Protein AF-0000000086881498 (afdb_homodimer)

Radius of gyration: 19.41 Å; Cα contacts (8 Å, |Δi|>4): 562; chains: 2; bounding box: 61×56×39 Å

pLDDT: mean 94.88, std 9.31, range [31.77, 98.94]

Secondary structure (DSSP, 8-state):
-HHHHHHHHTTTT-EEEEEEE--SGGGB--SSGGGGGG-BB-HHHHHHHHHHHHHHHHHTTPPTTEEEEEEEEEEEE-S--BTT-EEEEEEEEEEEETTEEEEEEEEEESSSEEEEEEEEEEEEEHHHHHHHHHHHHHHHHTT-/-HHHHHHHHTTTT-EEEEEEE--SGGGB--SSGGGGGG-BB-HHHHHHHHHHHHHHHHHTTPPTTEEEEEEEEEEEE-S--BTT-EEEEEEEEEEEETTEEEEEEEEEESSSEEEEEEEEEEEEEHHHHHHHHHHHHHHHHTT-

Nearest PDB structures (foldseek):
  2q78-assembly3_F  TM=9.366E-01  e=2.375E-15  Thermotoga maritima MSB8
  2q78-assembly5_D  TM=9.325E-01  e=4.604E-15  Thermotoga maritima MSB8
  3qoo-assembly1_A-2  TM=9.185E-01  e=9.802E-13  Thermanaerovibrio acidaminovorans DSM 6589
  3p3f-assembly1_A  TM=9.036E-01  e=1.008E-10  Streptantibioticus cattleyicolor
  3p3i-assembly2_D  TM=9.014E-01  e=1.313E-10  Streptantibioticus cattleyicolor

Solvent-accessible surface area (backbone atoms only — not comparable to full-atom values): 15035 Å² total; per-residue (Å²): 108,68,67,45,51,55,57,50,60,74,42,51,68,48,74,47,75,48,74,50,63,37,76,53,76,81,33,36,28,59,79,42,80,76,46,46,77,61,42,27,54,18,71,40,41,50,48,40,54,53,51,30,52,54,49,55,62,46,53,78,58,50,56,94,59,49,44,70,42,72,34,38,39,35,38,38,48,72,47,89,44,36,60,68,37,48,37,38,38,38,36,26,36,74,49,71,59,91,53,33,42,30,35,38,38,40,30,26,43,88,86,45,75,23,32,40,38,38,35,29,31,35,56,39,49,41,64,57,53,48,50,54,41,48,55,56,47,48,60,62,56,65,76,102,108,67,67,45,52,53,57,50,60,73,41,51,68,49,74,46,77,48,73,50,64,37,76,54,76,83,33,36,29,61,81,42,79,76,46,45,76,62,42,27,53,19,71,39,40,51,48,39,53,54,52,30,51,54,49,56,64,46,55,78,57,49,56,92,59,49,44,69,42,72,34,37,38,35,38,38,50,74,46,86,43,37,61,68,39,48,36,38,37,39,36,26,37,74,48,71,57,92,55,33,42,30,34,38,39,40,31,27,42,90,85,45,76,23,30,40,38,38,35,28,30,35,55,42,49,42,65,57,52,48,49,54,42,49,55,56,46,48,60,62,58,64,77,100

Sequence (288 aa):
MEEILNSLKRKIGKEITFSFKVNDDSFLWSEDTKLLEYHALSTSALLEEVHRSGYLTLKEELSDGFTSVVFSTSLKHLKPTPYSFNVFIKLKIVNIKKNEVIFEGEAFDENEKIAEFKFSRIIISANYLKRKIHEKASKINGYQMEEILNSLKRKIGKEITFSFKVNDDSFLWSEDTKLLEYHALSTSALLEEVHRSGYLTLKEELSDGFTSVVFSTSLKHLKPTPYSFNVFIKLKIVNIKKNEVIFEGEAFDENEKIAEFKFSRIIISANYLKRKIHEKASKINGYQ

Foldseek 3Di:
DVQLVVVQVVFAPPKDKDKDAQADQVQADPPDPVRVVQQWGDPVSVVVVVVVVVQVVSVVSDDPFKGKDWDDKDKDFADIDHHGWMKMWMKGFHDDDPQKTKMWTWMDTPPGTGMTMITIIGMDGPVVVVVVVVVVVVVVVVVD/DVQLVVVQVVFAPPKDKDKDAQADQVQADPPDPVRVVQQWGDPVSVVVVVVVVVQVVSVVSDDPFKGKDWDDKDKDFADIDHHGWMKMWMKGFHDDDPQKTKMWTWMDTPPGTGMTMITIIGMDGPVVVVVVVVVVVVVVVVVD

Structure (mmCIF, N/CA/C/O backbone):
data_AF-0000000086881498-model_v1
#
loop_
_entity.id
_entity.type
_entity.pdbx_description
1 polymer 'Fluoroacetyl-CoA-specific thioesterase-like domain-containing protein'
#
loop_
_atom_site.group_PDB
_atom_site.id
_atom_site.type_symbol
_atom_site.label_atom_id
_atom_site.label_alt_id
_atom_site.label_comp_id
_atom_site.label_asym_id
_atom_site.label_entity_id
_atom_site.label_seq_id
_atom_site.pdbx_PDB_ins_code
_atom_site.Cartn_x
_atom_site.Cartn_y
_atom_site.Cartn_z
_atom_site.occupancy
_atom_site.B_iso_or_equiv
_atom_site.auth_seq_id
_atom_site.auth_comp_id
_atom_site.auth_asym_id
_atom_site.auth_atom_id
_atom_site.pdbx_PDB_model_num
ATOM 1 N N . MET A 1 1 ? 6.242 22.281 16.578 1 87.12 1 MET A N 1
ATOM 2 C CA . MET A 1 1 ? 5.867 20.875 16.734 1 87.12 1 MET A CA 1
ATOM 3 C C . MET A 1 1 ? 4.887 20.703 17.891 1 87.12 1 MET A C 1
ATOM 5 O O . MET A 1 1 ? 3.844 20.062 17.734 1 87.12 1 MET A O 1
ATOM 9 N N . GLU A 1 2 ? 5.102 21.297 18.938 1 87.94 2 GLU A N 1
ATOM 10 C CA . GLU A 1 2 ? 4.242 21.125 20.094 1 87.94 2 GLU A CA 1
ATOM 11 C C . GLU A 1 2 ? 2.83 21.641 19.828 1 87.94 2 GLU A C 1
ATOM 13 O O . GLU A 1 2 ? 1.849 20.984 20.188 1 87.94 2 GLU A O 1
ATOM 18 N N . GLU A 1 3 ? 2.727 22.75 19.266 1 90.06 3 GLU A N 1
ATOM 19 C CA . GLU A 1 3 ? 1.423 23.312 18.953 1 90.06 3 GLU A CA 1
ATOM 20 C C . GLU A 1 3 ? 0.661 22.438 17.969 1 90.06 3 GLU A C 1
ATOM 22 O O . GLU A 1 3 ? -0.553 22.266 18.094 1 90.06 3 GLU A O 1
ATOM 27 N N . ILE A 1 4 ? 1.375 21.906 16.969 1 92.19 4 ILE A N 1
ATOM 28 C CA . ILE A 1 4 ? 0.787 21 15.977 1 92.19 4 ILE A CA 1
ATOM 29 C C . ILE A 1 4 ? 0.221 19.766 16.688 1 92.19 4 ILE A C 1
ATOM 31 O O . ILE A 1 4 ? -0.937 19.391 16.469 1 92.19 4 ILE A O 1
ATOM 35 N N . LEU A 1 5 ? 0.977 19.172 17.562 1 92.94 5 LEU A N 1
ATOM 36 C CA . LEU A 1 5 ? 0.594 17.953 18.25 1 92.94 5 LEU A CA 1
ATOM 37 C C . LEU A 1 5 ? -0.59 18.188 19.188 1 92.94 5 LEU A C 1
ATOM 39 O O . LEU A 1 5 ? -1.479 17.344 19.297 1 92.94 5 LEU A O 1
ATOM 43 N N . ASN A 1 6 ? -0.58 19.375 19.828 1 93.25 6 ASN A N 1
ATOM 44 C CA . ASN A 1 6 ? -1.699 19.719 20.703 1 93.25 6 ASN A CA 1
ATOM 45 C C . ASN A 1 6 ? -2.998 19.859 19.906 1 93.25 6 ASN A C 1
ATOM 47 O O . ASN A 1 6 ? -4.055 19.406 20.359 1 93.25 6 ASN A O 1
ATOM 51 N N . SER A 1 7 ? -2.875 20.484 18.812 1 94.25 7 SER A N 1
ATOM 52 C CA . SER A 1 7 ? -4.039 20.625 17.938 1 94.25 7 SER A CA 1
ATOM 53 C C . SER A 1 7 ? -4.57 19.266 17.5 1 94.25 7 SER A C 1
ATOM 55 O O . SER A 1 7 ? -5.777 19.031 17.531 1 94.25 7 SER A O 1
ATOM 57 N N . LEU A 1 8 ? -3.684 18.359 17.188 1 96 8 LEU A N 1
ATOM 58 C CA . LEU A 1 8 ? -4.059 17.031 16.703 1 96 8 LEU A CA 1
ATOM 59 C C . LEU A 1 8 ? -4.652 16.203 17.844 1 96 8 LEU A C 1
ATOM 61 O O . LEU A 1 8 ? -5.574 15.414 17.625 1 96 8 LEU A O 1
ATOM 65 N N . LYS A 1 9 ? -4.113 16.391 19 1 96.38 9 LYS A N 1
ATOM 66 C CA . LYS A 1 9 ? -4.617 15.656 20.156 1 96.38 9 LYS A CA 1
ATOM 67 C C . LYS A 1 9 ? -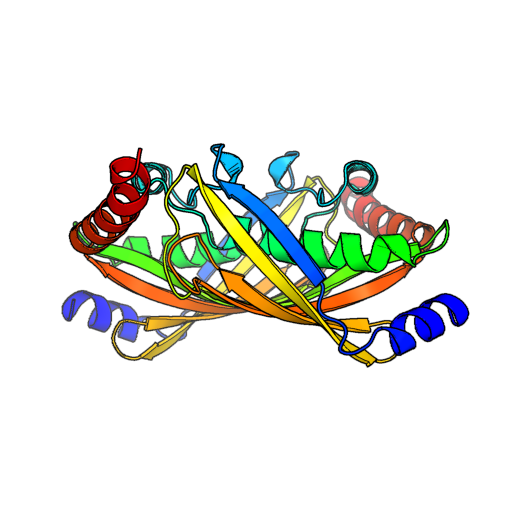6.098 15.953 20.406 1 96.38 9 LYS A C 1
ATOM 69 O O . LYS A 1 9 ? -6.855 15.07 20.812 1 96.38 9 LYS A O 1
ATOM 74 N N . ARG A 1 10 ? -6.52 17.109 20.078 1 96.25 10 ARG A N 1
ATOM 75 C CA . ARG A 1 10 ? -7.906 17.531 20.266 1 96.25 10 ARG A CA 1
ATOM 76 C C . ARG A 1 10 ? -8.82 16.891 19.219 1 96.25 10 ARG A C 1
ATOM 78 O O . ARG A 1 10 ? -10.039 16.938 19.359 1 96.25 10 ARG A O 1
ATOM 85 N N . LYS A 1 11 ? -8.18 16.328 18.266 1 96.44 11 LYS A N 1
ATOM 86 C CA . LYS A 1 11 ? -8.961 15.781 17.156 1 96.44 11 LYS A CA 1
ATOM 87 C C . LYS A 1 11 ? -9 14.258 17.219 1 96.44 11 LYS A C 1
ATOM 89 O O . LYS A 1 11 ? -9.555 13.609 16.328 1 96.44 11 LYS A O 1
ATOM 94 N N . ILE A 1 12 ? -8.406 13.703 18.266 1 97.94 12 ILE A N 1
ATOM 95 C CA . ILE A 1 12 ? -8.422 12.258 18.422 1 97.94 12 ILE A CA 1
ATOM 96 C C . ILE A 1 12 ? -9.859 11.766 18.531 1 97.94 12 ILE A C 1
ATOM 98 O O . ILE A 1 12 ? -10.664 12.328 19.281 1 97.94 12 ILE A O 1
ATOM 102 N N . GLY A 1 13 ? -10.141 10.789 17.688 1 98.31 13 GLY A N 1
ATOM 103 C CA . GLY A 1 13 ? -11.461 10.18 17.766 1 98.31 13 GLY A CA 1
ATOM 104 C C . GLY A 1 13 ? -12.438 10.766 16.766 1 98.31 13 GLY A C 1
ATOM 105 O O . GLY A 1 13 ? -13.5 10.18 16.516 1 98.31 13 GLY A O 1
ATOM 106 N N . LYS A 1 14 ? -12.109 11.977 16.219 1 97.62 14 LYS A N 1
ATOM 107 C CA . LYS A 1 14 ? -13 12.602 15.25 1 97.62 14 LYS A CA 1
ATOM 108 C C . LYS A 1 14 ? -12.922 11.906 13.898 1 97.62 14 LYS A C 1
ATOM 110 O O . LYS A 1 14 ? -11.844 11.797 13.305 1 97.62 14 LYS A O 1
ATOM 115 N N . GLU A 1 15 ? -14.039 11.477 13.43 1 98.44 15 GLU A N 1
ATOM 116 C CA . GLU A 1 15 ? -14.086 10.766 12.148 1 98.44 15 GLU A CA 1
ATOM 117 C C . GLU A 1 15 ? -14.117 11.75 10.977 1 98.44 15 GLU A C 1
ATOM 119 O O . GLU A 1 15 ? -14.828 12.75 11.023 1 98.44 15 GLU A O 1
ATOM 124 N N . ILE A 1 16 ? -13.375 11.492 9.984 1 98.25 16 ILE A N 1
ATOM 125 C CA . ILE A 1 16 ? -13.328 12.258 8.742 1 98.25 16 ILE A CA 1
ATOM 126 C C . ILE A 1 16 ? -13.594 11.336 7.559 1 98.25 16 ILE A C 1
ATOM 128 O O . ILE A 1 16 ? -13.156 10.18 7.551 1 98.25 16 ILE A O 1
ATOM 132 N N . THR A 1 17 ? -14.289 11.805 6.531 1 98.62 17 THR A N 1
ATOM 133 C CA . THR A 1 17 ? -14.617 10.984 5.375 1 98.62 17 THR A CA 1
ATOM 134 C C . THR A 1 17 ? -14.039 11.594 4.098 1 98.62 17 THR A C 1
ATOM 136 O O . THR A 1 17 ? -14.078 12.812 3.912 1 98.62 17 THR A O 1
ATOM 139 N N . PHE A 1 18 ? -13.516 10.805 3.283 1 98.62 18 PHE A N 1
ATOM 140 C CA . PHE A 1 18 ? -13.039 11.125 1.943 1 98.62 18 PHE A CA 1
ATOM 141 C C . PHE A 1 18 ? -13.68 10.211 0.906 1 98.62 18 PHE A C 1
ATOM 143 O O . PHE A 1 18 ? -14.312 9.211 1.257 1 98.62 18 PHE A O 1
ATOM 150 N N . SER A 1 19 ? -13.539 10.641 -0.373 1 98.69 19 SER A N 1
ATOM 151 C CA . SER A 1 19 ? -14.047 9.766 -1.427 1 98.69 19 SER A CA 1
ATOM 152 C C . SER A 1 19 ? -13.25 9.93 -2.717 1 98.69 19 SER A C 1
ATOM 154 O O . SER A 1 19 ? -12.578 10.945 -2.908 1 98.69 19 SER A O 1
ATOM 156 N N . PHE A 1 20 ? -13.312 8.938 -3.529 1 98.38 20 PHE A N 1
ATOM 157 C CA . PHE A 1 20 ? -12.758 8.984 -4.879 1 98.38 20 PHE A CA 1
ATOM 158 C C . PHE A 1 20 ? -13.516 8.039 -5.805 1 98.38 20 PHE A C 1
ATOM 160 O O . PHE A 1 20 ? -14.234 7.152 -5.34 1 98.38 20 PHE A O 1
ATOM 167 N N . LYS A 1 21 ? -13.398 8.281 -7.043 1 98.38 21 LYS A N 1
ATOM 168 C CA . LYS A 1 21 ? -13.992 7.406 -8.055 1 98.38 21 LYS A CA 1
ATOM 169 C C . LYS A 1 21 ? -12.922 6.582 -8.766 1 98.38 21 LYS A C 1
ATOM 171 O O . LYS A 1 21 ? -11.867 7.109 -9.133 1 98.38 21 LYS A O 1
ATOM 176 N N . VAL A 1 22 ? -13.195 5.309 -8.953 1 97.94 22 VAL A N 1
ATOM 177 C CA . VAL A 1 22 ? -12.305 4.469 -9.75 1 97.94 22 VAL A CA 1
ATOM 178 C C . VAL A 1 22 ? -12.523 4.746 -11.234 1 97.94 22 VAL A C 1
ATOM 180 O O . VAL A 1 22 ? -13.266 4.027 -11.906 1 97.94 22 VAL A O 1
ATOM 183 N N . ASN A 1 23 ? -11.742 5.715 -11.75 1 96.44 23 ASN A N 1
ATOM 184 C CA . ASN A 1 23 ? -12.172 6.203 -13.055 1 96.44 23 ASN A CA 1
ATOM 185 C C . ASN A 1 23 ? -10.984 6.359 -14.008 1 96.44 23 ASN A C 1
ATOM 187 O O . ASN A 1 23 ? -11.102 7.031 -15.039 1 96.44 23 ASN A O 1
ATOM 191 N N . ASP A 1 24 ? -9.867 5.715 -13.648 1 94.12 24 ASP A N 1
ATOM 192 C CA . ASP A 1 24 ? -8.773 5.668 -14.617 1 94.12 24 ASP A CA 1
ATOM 193 C C . ASP A 1 24 ? -7.867 4.469 -14.352 1 94.12 24 ASP A C 1
ATOM 195 O O . ASP A 1 24 ? -7.992 3.801 -13.32 1 94.12 24 ASP A O 1
ATOM 199 N N . ASP A 1 25 ? -6.953 4.27 -15.289 1 93.56 25 ASP A N 1
ATOM 200 C CA . ASP A 1 25 ? -6.168 3.041 -15.32 1 93.56 25 ASP A CA 1
ATOM 201 C C . ASP A 1 25 ? -5.223 2.967 -14.125 1 93.56 25 ASP A C 1
ATOM 203 O O . ASP A 1 25 ? -4.836 1.878 -13.695 1 93.56 25 ASP A O 1
ATOM 207 N N . SER A 1 26 ? -4.941 4.078 -13.516 1 93.12 26 SER A N 1
ATOM 208 C CA . SER A 1 26 ? -3.984 4.105 -12.414 1 93.12 26 SER A CA 1
ATOM 209 C C . SER A 1 26 ? -4.559 3.434 -11.164 1 93.12 26 SER A C 1
ATOM 211 O O . SER A 1 26 ? -3.812 3.061 -10.258 1 93.12 26 SER A O 1
ATOM 213 N N . PHE A 1 27 ? -5.859 3.248 -11.125 1 97 27 PHE A N 1
ATOM 214 C CA . PHE A 1 27 ? -6.5 2.629 -9.969 1 97 27 PHE A CA 1
ATOM 215 C C . PHE A 1 27 ? -6.551 1.115 -10.125 1 97 27 PHE A C 1
ATOM 217 O O . PHE A 1 27 ? -6.828 0.395 -9.164 1 97 27 PHE A O 1
ATOM 224 N N . LEU A 1 28 ? -6.285 0.66 -11.312 1 97 28 LEU A N 1
ATOM 225 C CA . LEU A 1 28 ? -6.648 -0.719 -11.617 1 97 28 LEU A CA 1
ATOM 226 C C . LEU A 1 28 ? -5.527 -1.677 -11.227 1 97 28 LEU A C 1
ATOM 228 O O . LEU A 1 28 ? -4.352 -1.318 -11.289 1 97 28 LEU A O 1
ATOM 232 N N . TRP A 1 29 ? -5.984 -2.848 -10.828 1 95.56 29 TRP A N 1
ATOM 233 C CA . TRP A 1 29 ? -5.086 -3.967 -10.555 1 95.56 29 TRP A CA 1
ATOM 234 C C . TRP A 1 29 ? -4.25 -4.301 -11.789 1 95.56 29 TRP A C 1
ATOM 236 O O . TRP A 1 29 ? -4.789 -4.668 -12.836 1 95.56 29 TRP A O 1
ATOM 246 N N . SER A 1 30 ? -2.791 -4.113 -11.578 1 91.94 30 SER A N 1
ATOM 247 C CA . SER A 1 30 ? -1.949 -4.188 -12.766 1 91.94 30 SER A CA 1
ATOM 248 C C . SER A 1 30 ? -0.594 -4.809 -12.445 1 91.94 30 SER A C 1
ATOM 250 O O . SER A 1 30 ? 0.414 -4.461 -13.07 1 91.94 30 SER A O 1
ATOM 252 N N . GLU A 1 31 ? -0.505 -5.656 -11.453 1 90 31 GLU A N 1
ATOM 253 C CA . GLU A 1 31 ? 0.749 -6.344 -11.164 1 90 31 GLU A CA 1
ATOM 254 C C . GLU A 1 31 ? 1.254 -7.117 -12.375 1 90 31 GLU A C 1
ATOM 256 O O . GLU A 1 31 ? 2.447 -7.406 -12.484 1 90 31 GLU A O 1
ATOM 261 N N . ASP A 1 32 ? 0.313 -7.5 -13.219 1 90.38 32 ASP A N 1
ATOM 262 C CA . ASP A 1 32 ? 0.492 -8.102 -14.531 1 90.38 32 ASP A CA 1
ATOM 263 C C . ASP A 1 32 ? -0.506 -7.531 -15.539 1 90.38 32 ASP A C 1
ATOM 265 O O . ASP A 1 32 ? -1.644 -7.219 -15.18 1 90.38 32 ASP A O 1
ATOM 269 N N . THR A 1 33 ? -0.06 -7.469 -16.797 1 90.62 33 THR A N 1
ATOM 270 C CA . THR A 1 33 ? -0.923 -6.863 -17.797 1 90.62 33 THR A CA 1
ATOM 271 C C . THR A 1 33 ? -2.25 -7.613 -17.906 1 90.62 33 THR A C 1
ATOM 273 O O . THR A 1 33 ? -3.291 -7.012 -18.172 1 90.62 33 THR A O 1
ATOM 276 N N . LYS A 1 34 ? -2.246 -8.859 -17.719 1 90.5 34 LYS A N 1
ATOM 277 C CA . LYS A 1 34 ? -3.451 -9.672 -17.875 1 90.5 34 LYS A CA 1
ATOM 278 C C . LYS A 1 34 ? -4.469 -9.344 -16.781 1 90.5 34 LYS A C 1
ATOM 280 O O . LYS A 1 34 ? -5.668 -9.578 -16.969 1 90.5 34 LYS A O 1
ATOM 285 N N . LEU A 1 35 ? -4.012 -8.797 -15.711 1 94.06 35 LEU A N 1
ATOM 286 C CA . LEU A 1 35 ? -4.887 -8.531 -14.57 1 94.06 35 LEU A CA 1
ATOM 287 C C . LEU A 1 35 ? -5.754 -7.301 -14.828 1 94.06 35 LEU A C 1
ATOM 289 O O . LEU A 1 35 ? -6.762 -7.094 -14.156 1 94.06 35 LEU A O 1
ATOM 293 N N . LEU A 1 36 ? -5.371 -6.516 -15.852 1 94.31 36 LEU A N 1
ATOM 294 C CA . LEU A 1 36 ? -6.133 -5.32 -16.203 1 94.31 36 LEU A CA 1
ATOM 295 C C . LEU A 1 36 ? -7.535 -5.691 -16.688 1 94.31 36 LEU A C 1
ATOM 297 O O . LEU A 1 36 ? -8.461 -4.879 -16.594 1 94.31 36 LEU A O 1
ATOM 301 N N . GLU A 1 37 ? -7.695 -6.898 -17.078 1 93.5 37 GLU A N 1
ATOM 302 C CA . GLU A 1 37 ? -8.969 -7.34 -17.641 1 93.5 37 GLU A CA 1
ATOM 303 C C . GLU A 1 37 ? -10.039 -7.449 -16.547 1 93.5 37 GLU A C 1
ATOM 305 O O . GLU A 1 37 ? -11.234 -7.469 -16.844 1 93.5 37 GLU A O 1
ATOM 310 N N . TYR A 1 38 ? -9.617 -7.508 -15.32 1 95.5 38 TYR A N 1
ATOM 311 C CA . TYR A 1 38 ? -10.578 -7.637 -14.234 1 95.5 38 TYR A CA 1
ATOM 312 C C . TYR A 1 38 ? -11.25 -6.301 -13.93 1 95.5 38 TYR A C 1
ATOM 314 O O . TYR A 1 38 ? -12.273 -6.254 -13.25 1 95.5 38 TYR A O 1
ATOM 322 N N . HIS A 1 39 ? -10.648 -5.176 -14.352 1 96.5 39 HIS A N 1
ATOM 323 C CA . HIS A 1 39 ? -11.203 -3.84 -14.141 1 96.5 39 HIS A CA 1
ATOM 324 C C . HIS A 1 39 ? -11.594 -3.635 -12.68 1 96.5 39 HIS A C 1
ATOM 326 O O . HIS A 1 39 ? -12.719 -3.213 -12.391 1 96.5 39 HIS A O 1
ATOM 332 N N . ALA A 1 40 ? -10.656 -3.971 -11.82 1 98.06 40 ALA A N 1
ATOM 333 C CA . ALA A 1 40 ? -10.898 -3.893 -10.383 1 98.06 40 ALA A CA 1
ATOM 334 C C . ALA A 1 40 ? -9.891 -2.977 -9.695 1 98.06 40 ALA A C 1
ATOM 336 O O . ALA A 1 40 ? -8.727 -2.922 -10.102 1 98.06 40 ALA A O 1
ATOM 337 N N . LEU A 1 41 ? -10.32 -2.314 -8.727 1 98.5 41 LEU A N 1
ATOM 338 C CA . LEU A 1 41 ? -9.469 -1.47 -7.898 1 98.5 41 LEU A CA 1
ATOM 339 C C . LEU A 1 41 ? -8.336 -2.281 -7.281 1 98.5 41 LEU A C 1
ATOM 341 O O . LEU A 1 41 ? -8.57 -3.332 -6.684 1 98.5 41 LEU A O 1
ATOM 345 N N . SER A 1 42 ? -7.145 -1.817 -7.453 1 98.12 42 SER A N 1
ATOM 346 C CA . SER A 1 42 ? -6 -2.512 -6.867 1 98.12 42 SER A CA 1
ATOM 347 C C . SER A 1 42 ? -5.855 -2.186 -5.387 1 98.12 42 SER A C 1
ATOM 349 O O . SER A 1 42 ? -6.289 -1.124 -4.934 1 98.12 42 SER A O 1
ATOM 351 N N . THR A 1 43 ? -5.219 -3.146 -4.633 1 98.5 43 THR A N 1
ATOM 352 C CA . THR A 1 43 ? -4.906 -2.914 -3.225 1 98.5 43 THR A CA 1
ATOM 353 C C . THR A 1 43 ? -3.963 -1.727 -3.068 1 98.5 43 THR A C 1
ATOM 355 O O . THR A 1 43 ? -4.145 -0.896 -2.176 1 98.5 43 THR A O 1
ATOM 358 N N . SER A 1 44 ? -2.979 -1.593 -3.932 1 97.31 44 SER A N 1
ATOM 359 C CA . SER A 1 44 ? -2.006 -0.51 -3.834 1 97.31 44 SER A CA 1
ATOM 360 C C . SER A 1 44 ? -2.658 0.845 -4.082 1 97.31 44 SER A C 1
ATOM 362 O O . SER A 1 44 ? -2.32 1.833 -3.428 1 97.31 44 SER A O 1
ATOM 364 N N . ALA A 1 45 ? -3.545 0.929 -5.062 1 97.56 45 ALA A N 1
ATOM 365 C CA . ALA A 1 45 ? -4.258 2.18 -5.309 1 97.56 45 ALA A CA 1
ATOM 366 C C . ALA A 1 45 ? -5.145 2.547 -4.121 1 97.56 45 ALA A C 1
ATOM 368 O O . ALA A 1 45 ? -5.23 3.715 -3.738 1 97.56 45 ALA A O 1
ATOM 369 N N . LEU A 1 46 ? -5.824 1.537 -3.57 1 98.69 46 LEU A N 1
ATOM 370 C CA . LEU A 1 46 ? -6.629 1.771 -2.375 1 98.69 46 LEU A CA 1
ATOM 371 C C . LEU A 1 46 ? -5.77 2.316 -1.239 1 98.69 46 LEU A C 1
ATOM 373 O O . LEU A 1 46 ? -6.145 3.291 -0.584 1 98.69 46 LEU A O 1
ATOM 377 N N . LEU A 1 47 ? -4.648 1.731 -1.039 1 98.56 47 LEU A N 1
ATOM 378 C CA . LEU A 1 47 ? -3.725 2.17 0.003 1 98.56 47 LEU A CA 1
ATOM 379 C C . LEU A 1 47 ? -3.26 3.6 -0.249 1 98.56 47 LEU A C 1
ATOM 381 O O . LEU A 1 47 ? -3.127 4.387 0.69 1 98.56 47 LEU A O 1
ATOM 385 N N . GLU A 1 48 ? -2.979 3.873 -1.512 1 97.88 48 GLU A N 1
ATOM 386 C CA . GLU A 1 48 ? -2.557 5.23 -1.848 1 97.88 48 GLU A CA 1
ATOM 387 C C . GLU A 1 48 ? -3.605 6.254 -1.428 1 97.88 48 GLU A C 1
ATOM 389 O O . GLU A 1 48 ? -3.271 7.285 -0.842 1 97.88 48 GLU A O 1
ATOM 394 N N . GLU A 1 49 ? -4.84 5.969 -1.676 1 98.5 49 GLU A N 1
ATOM 395 C CA . GLU A 1 49 ? -5.914 6.895 -1.332 1 98.5 49 GLU A CA 1
ATOM 396 C C . GLU A 1 49 ? -6.105 6.98 0.179 1 98.5 49 GLU A C 1
ATOM 398 O O . GLU A 1 49 ? -6.398 8.055 0.713 1 98.5 49 GLU A O 1
ATOM 403 N N . VAL A 1 50 ? -5.953 5.848 0.827 1 98.88 50 VAL A N 1
ATOM 404 C CA . VAL A 1 50 ? -6.02 5.824 2.283 1 98.88 50 VAL A CA 1
ATOM 405 C C . VAL A 1 50 ? -4.91 6.699 2.867 1 98.88 50 VAL A C 1
ATOM 407 O O . VAL A 1 50 ? -5.164 7.547 3.727 1 98.88 50 VAL A O 1
ATOM 410 N N . HIS A 1 51 ? -3.713 6.516 2.369 1 98.81 51 HIS A N 1
ATOM 411 C CA . HIS A 1 51 ? -2.58 7.301 2.846 1 98.81 51 HIS A CA 1
ATOM 412 C C . HIS A 1 51 ? -2.754 8.781 2.506 1 98.81 51 HIS A C 1
ATOM 414 O O . HIS A 1 51 ? -2.408 9.648 3.307 1 98.81 51 HIS A O 1
ATOM 420 N N . ARG A 1 52 ? -3.289 9.055 1.32 1 98.25 52 ARG A N 1
ATOM 421 C CA . ARG A 1 52 ? -3.566 10.438 0.931 1 98.25 52 ARG A CA 1
ATOM 422 C C . ARG A 1 52 ? -4.562 11.086 1.885 1 98.25 52 ARG A C 1
ATOM 424 O O . ARG A 1 52 ? -4.402 12.242 2.264 1 98.25 52 ARG A O 1
ATOM 431 N N . SER A 1 53 ? -5.555 10.359 2.293 1 98.44 53 SER A N 1
ATOM 432 C CA . SER A 1 53 ? -6.539 10.875 3.24 1 98.44 53 SER A CA 1
ATOM 433 C C . SER A 1 53 ? -5.887 11.258 4.562 1 98.44 53 SER A C 1
ATOM 435 O O . SER A 1 53 ? -6.227 12.289 5.152 1 98.44 53 SER A O 1
ATOM 437 N N . GLY A 1 54 ? -4.957 10.398 5.008 1 98.31 54 GLY A N 1
ATOM 438 C CA . GLY A 1 54 ? -4.191 10.742 6.199 1 98.31 54 GLY A CA 1
ATOM 439 C C . GLY A 1 54 ? -3.361 12 6.035 1 98.31 54 GLY A C 1
ATOM 440 O O . GLY A 1 54 ? -3.314 12.844 6.934 1 98.31 54 GLY A O 1
ATOM 441 N N . TYR A 1 55 ? -2.707 12.109 4.875 1 98.25 55 TYR A N 1
ATOM 442 C CA . TYR A 1 55 ? -1.91 13.297 4.578 1 98.25 55 TYR A CA 1
ATOM 443 C C . TYR A 1 55 ? -2.766 14.555 4.637 1 98.25 55 TYR A C 1
ATOM 445 O O . TYR A 1 55 ? -2.396 15.539 5.293 1 98.25 55 TYR A O 1
ATOM 453 N N . LEU A 1 56 ? -3.928 14.516 3.979 1 97.31 56 LEU A N 1
ATOM 454 C CA . LEU A 1 56 ? -4.812 15.672 3.896 1 97.31 56 LEU A CA 1
ATOM 455 C C . LEU A 1 56 ? -5.344 16.047 5.277 1 97.31 56 LEU A C 1
ATOM 457 O O . LEU A 1 56 ? -5.504 17.234 5.582 1 97.31 56 LEU A O 1
ATOM 461 N N . THR A 1 57 ? -5.621 15.07 6.059 1 97.25 57 THR A N 1
ATOM 462 C CA . THR A 1 57 ? -6.082 15.312 7.422 1 97.25 57 THR A CA 1
ATOM 463 C C . THR A 1 57 ? -5.039 16.094 8.219 1 97.25 57 THR A C 1
ATOM 465 O O . THR A 1 57 ? -5.379 17.031 8.945 1 97.25 57 THR A O 1
ATOM 468 N N . LEU A 1 58 ? -3.766 15.734 8.047 1 97.25 58 LEU A N 1
ATOM 469 C CA . LEU A 1 58 ? -2.691 16.375 8.805 1 97.25 58 LEU A CA 1
ATOM 470 C C . LEU A 1 58 ? -2.309 17.703 8.18 1 97.25 58 LEU A C 1
ATOM 472 O O . LEU A 1 58 ? -1.916 18.641 8.891 1 97.25 58 LEU A O 1
ATOM 476 N N . LYS A 1 59 ? -2.393 17.734 6.844 1 93.56 59 LYS A N 1
ATOM 477 C CA . LYS A 1 59 ? -1.969 18.922 6.109 1 93.56 59 LYS A CA 1
ATOM 478 C C . LYS A 1 59 ? -2.658 20.188 6.641 1 93.56 59 LYS A C 1
ATOM 480 O O . LYS A 1 59 ? -2.039 21.234 6.742 1 93.56 59 LYS A O 1
ATOM 485 N N . GLU A 1 60 ? -3.865 20 7.082 1 88.06 60 GLU A N 1
ATOM 486 C CA . GLU A 1 60 ? -4.668 21.109 7.582 1 88.06 60 GLU A CA 1
ATOM 487 C C . GLU A 1 60 ? -4.102 21.672 8.883 1 88.06 60 GLU A C 1
ATOM 489 O O . GLU A 1 60 ? -4.332 22.828 9.227 1 88.06 60 GLU A O 1
ATOM 494 N N . GLU A 1 61 ? -3.344 20.906 9.562 1 91.06 61 GLU A N 1
ATOM 495 C CA . GLU A 1 61 ? -2.854 21.266 10.891 1 91.06 61 GLU A CA 1
ATOM 496 C C . GLU A 1 61 ? -1.361 21.594 10.859 1 91.06 61 GLU A C 1
ATOM 498 O O . GLU A 1 61 ? -0.821 22.141 11.812 1 91.06 61 GLU A O 1
ATOM 503 N N . LEU A 1 62 ? -0.707 21.172 9.773 1 91.56 62 LEU A N 1
ATOM 504 C CA . LEU A 1 62 ? 0.745 21.312 9.719 1 91.56 62 LEU A CA 1
ATOM 505 C C . LEU A 1 62 ? 1.138 22.719 9.273 1 91.56 62 LEU A C 1
ATOM 507 O O . LEU A 1 62 ? 0.555 23.266 8.336 1 91.56 62 LEU A O 1
ATOM 511 N N . SER A 1 63 ? 1.966 23.391 10.078 1 83.56 63 SER A N 1
ATOM 512 C CA . SER A 1 63 ? 2.549 24.672 9.703 1 83.56 63 SER A CA 1
ATOM 513 C C . SER A 1 63 ? 3.51 24.531 8.531 1 83.56 63 SER A C 1
ATOM 515 O O . SER A 1 63 ? 3.898 23.406 8.18 1 83.56 63 SER A O 1
ATOM 517 N N . ASP A 1 64 ? 3.889 25.781 8.078 1 85.06 64 ASP A N 1
ATOM 518 C CA . ASP A 1 64 ? 4.844 25.797 6.977 1 85.06 64 ASP A CA 1
ATOM 519 C C . ASP A 1 64 ? 6.176 25.172 7.391 1 85.06 64 ASP A C 1
ATOM 521 O O . ASP A 1 64 ? 6.629 25.359 8.523 1 85.06 64 ASP A O 1
ATOM 525 N N . GLY A 1 65 ? 6.711 24.188 6.805 1 92.19 65 GLY A N 1
ATOM 526 C CA . GLY A 1 65 ? 8.016 23.609 7.066 1 92.19 65 GLY A CA 1
ATOM 527 C C . GLY A 1 65 ? 7.957 22.156 7.473 1 92.19 65 GLY A C 1
ATOM 528 O O . GLY A 1 65 ? 8.984 21.484 7.578 1 92.19 65 GLY A O 1
ATOM 529 N N . PHE A 1 66 ? 6.668 21.734 7.852 1 95.69 66 PHE A N 1
ATOM 530 C CA . PHE A 1 66 ? 6.531 20.344 8.25 1 95.69 66 PHE A CA 1
ATOM 531 C C . PHE A 1 66 ? 5.758 19.547 7.203 1 95.69 66 PHE A C 1
ATOM 533 O O . PHE A 1 66 ? 4.98 20.125 6.438 1 95.69 66 PHE A O 1
ATOM 540 N N . THR A 1 67 ? 6.055 18.312 7.145 1 95.75 67 THR A N 1
ATOM 541 C CA . THR A 1 67 ? 5.301 17.344 6.367 1 95.75 67 THR A CA 1
ATOM 542 C C . THR A 1 67 ? 5.121 16.047 7.152 1 95.75 67 THR A C 1
ATOM 544 O O . THR A 1 67 ? 5.383 16 8.352 1 95.75 67 THR A O 1
ATOM 547 N N . SER A 1 68 ? 4.555 15.078 6.539 1 97.44 68 SER A N 1
ATOM 548 C CA . SER A 1 68 ? 4.406 13.781 7.184 1 97.44 68 SER A CA 1
ATOM 549 C C . SER A 1 68 ? 4.625 12.641 6.191 1 97.44 68 SER A C 1
ATOM 551 O O . SER A 1 68 ? 4.293 12.766 5.012 1 97.44 68 SER A O 1
ATOM 553 N N . VAL A 1 69 ? 5.195 11.594 6.703 1 98 69 VAL A N 1
ATOM 554 C CA . VAL A 1 69 ? 5.465 10.422 5.879 1 98 69 VAL A CA 1
ATOM 555 C C . VAL A 1 69 ? 4.816 9.188 6.504 1 98 69 VAL A C 1
ATOM 557 O O . VAL A 1 69 ? 4.758 9.07 7.73 1 98 69 VAL A O 1
ATOM 560 N N . VAL A 1 70 ? 4.328 8.289 5.652 1 98.75 70 VAL A N 1
ATOM 561 C CA . VAL A 1 70 ? 3.814 7.02 6.152 1 98.75 70 VAL A CA 1
ATOM 562 C C . VAL A 1 70 ? 4.953 6.203 6.758 1 98.75 70 VAL A C 1
ATOM 564 O O . VAL A 1 70 ? 6.027 6.094 6.164 1 98.75 70 VAL A O 1
ATOM 567 N N . PHE A 1 71 ? 4.711 5.723 7.93 1 98.81 71 PHE A N 1
ATOM 568 C CA . PHE A 1 71 ? 5.707 4.891 8.602 1 98.81 71 PHE A CA 1
ATOM 569 C C . PHE A 1 71 ? 5.27 3.43 8.617 1 98.81 71 PHE A C 1
ATOM 571 O O . PHE A 1 71 ? 6.027 2.545 8.219 1 98.81 71 PHE A O 1
ATOM 578 N N . SER A 1 72 ? 4.086 3.191 9.07 1 98.88 72 SER A N 1
ATOM 579 C CA . SER A 1 72 ? 3.527 1.845 9.125 1 98.88 72 SER A CA 1
ATOM 580 C C . SER A 1 72 ? 2.123 1.807 8.531 1 98.88 72 SER A C 1
ATOM 582 O O . SER A 1 72 ? 1.37 2.777 8.641 1 98.88 72 SER A O 1
ATOM 584 N N . THR A 1 73 ? 1.824 0.686 7.957 1 98.88 73 THR A N 1
ATOM 585 C CA . THR A 1 73 ? 0.487 0.526 7.398 1 98.88 73 THR A CA 1
ATOM 586 C C . THR A 1 73 ? 0.058 -0.938 7.43 1 98.88 73 THR A C 1
ATOM 588 O O . THR A 1 73 ? 0.885 -1.837 7.258 1 98.88 73 THR A O 1
ATOM 591 N N . SER A 1 74 ? -1.211 -1.13 7.699 1 98.94 74 SER A N 1
ATOM 592 C CA . SER A 1 74 ? -1.885 -2.42 7.605 1 98.94 74 SER A CA 1
ATOM 593 C C . SER A 1 74 ? -3.281 -2.273 7.012 1 98.94 74 SER A C 1
ATOM 595 O O . SER A 1 74 ? -4.004 -1.331 7.34 1 98.94 74 SER A O 1
ATOM 597 N N . LEU A 1 75 ? -3.574 -3.141 6.141 1 98.88 75 LEU A N 1
ATOM 598 C CA . LEU A 1 75 ? -4.875 -3.1 5.484 1 98.88 75 LEU A CA 1
ATOM 599 C C . LEU A 1 75 ? -5.355 -4.504 5.137 1 98.88 75 LEU A C 1
ATOM 601 O O . LEU A 1 75 ? -4.57 -5.332 4.668 1 98.88 75 LEU A O 1
ATOM 605 N N . LYS A 1 76 ? -6.617 -4.781 5.461 1 98.94 76 LYS A N 1
ATOM 606 C CA . LYS A 1 76 ? -7.32 -5.938 4.918 1 98.94 76 LYS A CA 1
ATOM 607 C C . LYS A 1 76 ? -8.273 -5.527 3.799 1 98.94 76 LYS A C 1
ATOM 609 O O . LYS A 1 76 ? -9.164 -4.699 4.008 1 98.94 76 LYS A O 1
ATOM 614 N N . HIS A 1 77 ? -8.023 -5.969 2.596 1 98.88 77 HIS A N 1
ATOM 615 C CA . HIS A 1 77 ? -8.898 -5.742 1.45 1 98.88 77 HIS A CA 1
ATOM 616 C C . HIS A 1 77 ? -9.914 -6.871 1.296 1 98.88 77 HIS A C 1
ATOM 618 O O . HIS A 1 77 ? -9.578 -7.945 0.789 1 98.88 77 HIS A O 1
ATOM 624 N N . LEU A 1 78 ? -11.125 -6.605 1.583 1 98.62 78 LEU A N 1
ATOM 625 C CA . LEU A 1 78 ? -12.125 -7.629 1.876 1 98.62 78 LEU A CA 1
ATOM 626 C C . LEU A 1 78 ? -12.906 -7.996 0.623 1 98.62 78 LEU A C 1
ATOM 628 O O . LEU A 1 78 ? -13.344 -9.141 0.472 1 98.62 78 LEU A O 1
ATOM 632 N N . LYS A 1 79 ? -13.141 -7.008 -0.213 1 98.12 79 LYS A N 1
ATOM 633 C CA . LYS A 1 79 ? -13.984 -7.207 -1.387 1 98.12 79 LYS A CA 1
ATOM 634 C C . LYS A 1 79 ? -13.469 -6.406 -2.578 1 98.12 79 LYS A C 1
ATOM 636 O O . LYS A 1 79 ? -12.977 -5.289 -2.416 1 98.12 79 LYS A O 1
ATOM 641 N N . PRO A 1 80 ? -13.609 -6.98 -3.764 1 97.94 80 PRO A N 1
ATOM 642 C CA . PRO A 1 80 ? -13.195 -6.211 -4.945 1 97.94 80 PRO A CA 1
ATOM 643 C C . PRO A 1 80 ? -14.164 -5.074 -5.27 1 97.94 80 PRO A C 1
ATOM 645 O O . PRO A 1 80 ? -15.359 -5.172 -4.984 1 97.94 80 PRO A O 1
ATOM 648 N N . THR A 1 81 ? -13.656 -3.98 -5.793 1 98.31 81 THR A N 1
ATOM 649 C CA . THR A 1 81 ? -14.438 -2.84 -6.262 1 98.31 81 THR A CA 1
ATOM 650 C C . THR A 1 81 ? -14.258 -2.639 -7.762 1 98.31 81 THR A C 1
ATOM 652 O O . THR A 1 81 ? -13.141 -2.391 -8.234 1 98.31 81 THR A O 1
ATOM 655 N N . PRO A 1 82 ? -15.312 -2.678 -8.562 1 97.75 82 PRO A N 1
ATOM 656 C CA . PRO A 1 82 ? -15.211 -2.518 -10.016 1 97.75 82 PRO A CA 1
ATOM 657 C C . PRO A 1 82 ? -14.875 -1.086 -10.422 1 97.75 82 PRO A C 1
ATOM 659 O O . PRO A 1 82 ? -15.109 -0.147 -9.656 1 97.75 82 PRO A O 1
ATOM 662 N N . TYR A 1 83 ? -14.32 -1.034 -11.648 1 97 83 TYR A N 1
ATOM 663 C CA . TYR A 1 83 ? -14.148 0.256 -12.305 1 97 83 TYR A CA 1
ATOM 664 C C . TYR A 1 83 ? -15.445 1.059 -12.281 1 97 83 TYR A C 1
ATOM 666 O O . TYR A 1 83 ? -16.531 0.486 -12.266 1 97 83 TYR A O 1
ATOM 674 N N . SER A 1 84 ? -15.312 2.393 -12.078 1 96.38 84 SER A N 1
ATOM 675 C CA . SER A 1 84 ? -16.375 3.398 -12.148 1 96.38 84 SER A CA 1
ATOM 676 C C . SER A 1 84 ? -17.078 3.547 -10.812 1 96.38 84 SER A C 1
ATOM 678 O O . SER A 1 84 ? -17.891 4.465 -10.633 1 96.38 84 SER A O 1
ATOM 680 N N . PHE A 1 85 ? -16.875 2.672 -9.828 1 97.56 85 PHE A N 1
ATOM 681 C CA . PHE A 1 85 ? -17.484 2.803 -8.516 1 97.56 85 PHE A CA 1
ATOM 682 C C . PHE A 1 85 ? -16.875 3.967 -7.742 1 97.56 85 PHE A C 1
ATOM 684 O O . PHE A 1 85 ? -15.695 4.285 -7.918 1 97.56 85 PHE A O 1
ATOM 691 N N . ASN A 1 86 ? -17.672 4.547 -6.883 1 98.12 86 ASN A N 1
ATOM 692 C CA . ASN A 1 86 ? -17.172 5.434 -5.84 1 98.12 86 ASN A CA 1
ATOM 693 C C . ASN A 1 86 ? -16.719 4.648 -4.613 1 98.12 86 ASN A C 1
ATOM 695 O O . ASN A 1 86 ? -17.344 3.666 -4.227 1 98.12 86 ASN A O 1
ATOM 699 N N . VAL A 1 87 ? -15.625 5.094 -4.043 1 98.81 87 VAL A N 1
ATOM 700 C CA . VAL A 1 87 ? -15.117 4.531 -2.795 1 98.81 87 VAL A CA 1
ATOM 701 C C . VAL A 1 87 ? -15.094 5.609 -1.712 1 98.81 87 VAL A C 1
ATOM 703 O O . VAL A 1 87 ? -14.703 6.746 -1.969 1 98.81 87 VAL A O 1
ATOM 706 N N . PHE A 1 88 ? -15.531 5.23 -0.515 1 98.88 88 PHE A N 1
ATOM 707 C CA . PHE A 1 88 ? -15.586 6.121 0.639 1 98.88 88 PHE A CA 1
ATOM 708 C C . PHE A 1 88 ? -14.633 5.645 1.733 1 98.88 88 PHE A C 1
ATOM 710 O O . PHE A 1 88 ? -14.672 4.477 2.131 1 98.88 88 PHE A O 1
ATOM 717 N N . ILE A 1 89 ? -13.852 6.527 2.17 1 98.94 89 ILE A N 1
ATOM 718 C CA . ILE A 1 89 ? -12.875 6.23 3.209 1 98.94 89 ILE A CA 1
ATOM 719 C C . ILE A 1 89 ? -13.234 6.98 4.488 1 98.94 89 ILE A C 1
ATOM 721 O O . ILE A 1 89 ? -13.336 8.211 4.484 1 98.94 89 ILE A O 1
ATOM 725 N N . LYS A 1 90 ? -13.438 6.242 5.52 1 98.88 90 LYS A N 1
ATOM 726 C CA . LYS A 1 90 ? -13.672 6.809 6.844 1 98.88 90 LYS A CA 1
ATOM 727 C C . LYS A 1 90 ? -12.492 6.535 7.777 1 98.88 90 LYS A C 1
ATOM 729 O O . LYS A 1 90 ? -12.125 5.379 8 1 98.88 90 LYS A O 1
ATOM 734 N N . LEU A 1 91 ? -11.914 7.629 8.273 1 98.81 91 LEU A N 1
ATOM 735 C CA . LEU A 1 91 ? -10.773 7.398 9.148 1 98.81 91 LEU A CA 1
ATOM 736 C C . LEU A 1 91 ? -10.773 8.383 10.32 1 98.81 91 LEU A C 1
ATOM 738 O O . LEU A 1 91 ? -11.508 9.375 10.297 1 98.81 91 LEU A O 1
ATOM 742 N N . LYS A 1 92 ? -10 8.047 11.336 1 98.88 92 LYS A N 1
ATOM 743 C CA . LYS A 1 92 ? -9.812 8.891 12.516 1 98.88 92 LYS A CA 1
ATOM 744 C C . LYS A 1 92 ? -8.422 8.711 13.102 1 98.88 92 LYS A C 1
ATOM 746 O O . LYS A 1 92 ? -7.801 7.656 12.945 1 98.88 92 LYS A O 1
ATOM 751 N N . ILE A 1 93 ? -7.992 9.742 13.758 1 98.81 93 ILE A N 1
ATOM 752 C CA . ILE A 1 93 ? -6.797 9.617 14.586 1 98.81 93 ILE A CA 1
ATOM 753 C C . ILE A 1 93 ? -7.137 8.859 15.867 1 98.81 93 ILE A C 1
ATOM 755 O O . ILE A 1 93 ? -8.094 9.203 16.562 1 98.81 93 ILE A O 1
ATOM 759 N N . VAL A 1 94 ? -6.309 7.867 16.172 1 98.88 94 VAL A N 1
ATOM 760 C CA . VAL A 1 94 ? -6.656 7.074 17.359 1 98.88 94 VAL A CA 1
ATOM 761 C C . VAL A 1 94 ? -5.613 7.289 18.453 1 98.88 94 VAL A C 1
ATOM 763 O O . VAL A 1 94 ? -5.879 7.031 19.625 1 98.88 94 VAL A O 1
ATOM 766 N N . ASN A 1 95 ? -4.441 7.652 18.047 1 98.62 95 ASN A N 1
ATOM 767 C CA . ASN A 1 95 ? -3.352 7.844 19 1 98.62 95 ASN A CA 1
ATOM 768 C C . ASN A 1 95 ? -2.227 8.688 18.406 1 98.62 95 ASN A C 1
ATOM 770 O O . ASN A 1 95 ? -2.09 8.773 17.188 1 98.62 95 ASN A O 1
ATOM 774 N N . ILE A 1 96 ? -1.492 9.367 19.266 1 98.31 96 ILE A N 1
ATOM 775 C CA . ILE A 1 96 ? -0.281 10.086 18.891 1 98.31 96 ILE A CA 1
ATOM 776 C C . ILE A 1 96 ? 0.857 9.711 19.828 1 98.31 96 ILE A C 1
ATOM 778 O O . ILE A 1 96 ? 0.751 9.898 21.047 1 98.31 96 ILE A O 1
ATOM 782 N N . LYS A 1 97 ? 1.829 9.133 19.25 1 97.88 97 LYS A N 1
ATOM 783 C CA . LYS A 1 97 ? 3.043 8.781 19.984 1 97.88 97 LYS A CA 1
ATOM 784 C C . LYS A 1 97 ? 4.23 9.617 19.516 1 97.88 97 LYS A C 1
ATOM 786 O O . LYS A 1 97 ? 4.777 9.375 18.438 1 97.88 97 LYS A O 1
ATOM 791 N N . LYS A 1 98 ? 4.676 10.578 20.344 1 96.56 98 LYS A N 1
ATOM 792 C CA . LYS A 1 98 ? 5.688 11.547 19.922 1 96.56 98 LYS A CA 1
ATOM 793 C C . LYS A 1 98 ? 5.25 12.281 18.672 1 96.56 98 LYS A C 1
ATOM 795 O O . LYS A 1 98 ? 4.258 13.016 18.672 1 96.56 98 LYS A O 1
ATOM 800 N N . ASN A 1 99 ? 5.922 12.031 17.578 1 97.31 99 ASN A N 1
ATOM 801 C CA . ASN A 1 99 ? 5.543 12.703 16.344 1 97.31 99 ASN A CA 1
ATOM 802 C C . ASN A 1 99 ? 4.887 11.734 15.359 1 97.31 99 ASN A C 1
ATOM 804 O O . ASN A 1 99 ? 4.75 12.039 14.18 1 97.31 99 ASN A O 1
ATOM 808 N N . GLU A 1 100 ? 4.559 10.586 15.883 1 98.56 100 GLU A N 1
ATOM 809 C CA . GLU A 1 100 ? 3.848 9.594 15.086 1 98.56 100 GLU A CA 1
ATOM 810 C C . GLU A 1 100 ? 2.342 9.672 15.312 1 98.56 100 GLU A C 1
ATOM 812 O O . GLU A 1 100 ? 1.87 9.453 16.438 1 98.56 100 GLU A O 1
ATOM 817 N N . VAL A 1 101 ? 1.586 9.953 14.281 1 98.75 101 VAL A N 1
ATOM 818 C CA . VAL A 1 101 ? 0.129 10.016 14.328 1 98.75 101 VAL A CA 1
ATOM 819 C C . VAL A 1 101 ? -0.462 8.711 13.797 1 98.75 101 VAL A C 1
ATOM 821 O O . VAL A 1 101 ? -0.188 8.312 12.664 1 98.75 101 VAL A O 1
ATOM 824 N N . ILE A 1 102 ? -1.294 8.023 14.562 1 98.94 102 ILE A N 1
ATOM 825 C CA . ILE A 1 102 ? -1.835 6.719 14.219 1 98.94 102 ILE A CA 1
ATOM 826 C C . ILE A 1 102 ? -3.299 6.855 13.805 1 98.94 102 ILE A C 1
ATOM 828 O O . ILE A 1 102 ? -4.102 7.438 14.539 1 98.94 102 ILE A O 1
ATOM 832 N N . PHE A 1 103 ? -3.609 6.285 12.656 1 98.94 103 PHE A N 1
ATOM 833 C CA . PHE A 1 103 ? -4.953 6.32 12.086 1 98.94 103 PHE A CA 1
ATOM 834 C C . PHE A 1 103 ? -5.559 4.922 12.039 1 98.94 103 PHE A C 1
ATOM 836 O O . PHE A 1 103 ? -4.836 3.932 11.93 1 98.94 103 PHE A O 1
ATOM 843 N N . GLU A 1 104 ? -6.816 4.844 12.117 1 98.94 104 GLU A N 1
ATOM 844 C CA . GLU A 1 104 ? -7.57 3.643 11.773 1 98.94 104 GLU A CA 1
ATOM 845 C C . GLU A 1 104 ? -8.852 3.992 11.023 1 98.94 104 GLU A C 1
ATOM 847 O O . GLU A 1 104 ? -9.32 5.129 11.078 1 98.94 104 GLU A O 1
ATOM 852 N N . GLY A 1 105 ? -9.344 3.008 10.273 1 98.88 105 GLY A N 1
ATOM 853 C CA . GLY A 1 105 ? -10.562 3.295 9.539 1 98.88 105 GLY A CA 1
ATOM 854 C C . GLY A 1 105 ? -11.023 2.143 8.672 1 98.88 105 GLY A C 1
ATOM 855 O O . GLY A 1 105 ? -10.594 1.001 8.867 1 98.88 105 GLY A O 1
ATOM 856 N N . GLU A 1 106 ? -11.984 2.492 7.848 1 98.94 106 GLU A N 1
ATOM 857 C CA . GLU A 1 106 ? -12.609 1.553 6.922 1 98.94 106 GLU A CA 1
ATOM 858 C C . GLU A 1 106 ? -12.898 2.213 5.574 1 98.94 106 GLU A C 1
ATOM 860 O O . GLU A 1 106 ? -12.945 3.439 5.477 1 98.94 106 GLU A O 1
ATOM 865 N N . ALA A 1 107 ? -12.992 1.402 4.574 1 98.94 107 ALA A N 1
ATOM 866 C CA . ALA A 1 107 ? -13.398 1.864 3.25 1 98.94 107 ALA A CA 1
ATOM 867 C C . ALA A 1 107 ? -14.633 1.112 2.758 1 98.94 107 ALA A C 1
ATOM 869 O O . ALA A 1 107 ? -14.797 -0.073 3.053 1 98.94 107 ALA A O 1
ATOM 870 N N . PHE A 1 108 ? -15.422 1.805 2.053 1 98.81 108 PHE A N 1
ATOM 871 C CA . PHE A 1 108 ? -16.656 1.278 1.473 1 98.81 108 PHE A CA 1
ATOM 872 C C . PHE A 1 108 ? -16.75 1.63 -0.008 1 98.81 108 PHE A C 1
ATOM 874 O O . PHE A 1 108 ? -16.266 2.682 -0.433 1 98.81 108 PHE A O 1
ATOM 881 N N . ASP A 1 109 ? -17.266 0.696 -0.754 1 98.19 109 ASP A N 1
ATOM 882 C CA . ASP A 1 109 ? -17.75 1.15 -2.049 1 98.19 109 ASP A CA 1
ATOM 883 C C . ASP A 1 109 ? -19.266 1.333 -2.023 1 98.19 109 ASP A C 1
ATOM 885 O O . ASP A 1 109 ? -19.875 1.434 -0.952 1 98.19 109 ASP A O 1
ATOM 889 N N . GLU A 1 110 ? -19.922 1.517 -3.098 1 96.31 110 GLU A N 1
ATOM 890 C CA . GLU A 1 110 ? -21.344 1.834 -3.16 1 96.31 110 GLU A CA 1
ATOM 891 C C . GLU A 1 110 ? -22.188 0.657 -2.688 1 96.31 110 GLU A C 1
ATOM 893 O O . GLU A 1 110 ? -23.375 0.816 -2.406 1 96.31 110 GLU A O 1
ATOM 898 N N . ASN A 1 111 ? -21.594 -0.468 -2.516 1 96.62 111 ASN A N 1
ATOM 899 C CA . ASN A 1 111 ? -22.359 -1.673 -2.201 1 96.62 111 ASN A CA 1
ATOM 900 C C . ASN A 1 111 ? -22.062 -2.162 -0.785 1 96.62 111 ASN A C 1
ATOM 902 O O . ASN A 1 111 ? -22.969 -2.652 -0.097 1 96.62 111 ASN A O 1
ATOM 906 N N . GLU A 1 112 ? -20.766 -2.039 -0.331 1 97.94 112 GLU A N 1
ATOM 907 C CA . GLU A 1 112 ? -20.391 -2.717 0.906 1 97.94 112 GLU A CA 1
ATOM 908 C C . GLU A 1 112 ? -19.031 -2.244 1.405 1 97.94 112 GLU A C 1
ATOM 910 O O . GLU A 1 112 ? -18.328 -1.505 0.708 1 97.94 112 GLU A O 1
ATOM 915 N N . LYS A 1 113 ? -18.75 -2.67 2.719 1 98.81 113 LYS A N 1
ATOM 916 C CA . LYS A 1 113 ? -17.406 -2.459 3.23 1 98.81 113 LYS A CA 1
ATOM 917 C C . LYS A 1 113 ? -16.375 -3.264 2.434 1 98.81 113 LYS A C 1
ATOM 919 O O . LYS A 1 113 ? -16.562 -4.457 2.199 1 98.81 113 LYS A O 1
ATOM 924 N N . ILE A 1 114 ? -15.25 -2.594 2.043 1 98.88 114 ILE A N 1
ATOM 925 C CA . ILE A 1 114 ? -14.32 -3.295 1.168 1 98.88 114 ILE A CA 1
ATOM 926 C C . ILE A 1 114 ? -12.953 -3.393 1.843 1 98.88 114 ILE A C 1
ATOM 928 O O . ILE A 1 114 ? -12.07 -4.125 1.378 1 98.88 114 ILE A O 1
ATOM 932 N N . ALA A 1 115 ? -12.742 -2.645 2.971 1 98.94 115 ALA A N 1
ATOM 933 C CA . ALA A 1 115 ? -11.422 -2.711 3.594 1 98.94 115 ALA A CA 1
ATOM 934 C C . ALA A 1 115 ? -11.461 -2.162 5.02 1 98.94 115 ALA A C 1
ATOM 936 O O . ALA A 1 115 ? -12.359 -1.392 5.367 1 98.94 115 ALA A O 1
ATOM 937 N N . GLU A 1 116 ? -10.578 -2.586 5.816 1 98.94 116 GLU A N 1
ATOM 938 C CA . GLU A 1 116 ? -10.18 -2.033 7.105 1 98.94 116 GLU A CA 1
ATOM 939 C C . GLU A 1 116 ? -8.68 -1.754 7.148 1 98.94 116 GLU A C 1
ATOM 941 O O . GLU A 1 116 ? -7.887 -2.498 6.566 1 98.94 116 GLU A O 1
ATOM 946 N N . PHE A 1 117 ? -8.359 -0.718 7.848 1 98.94 117 PHE A N 1
ATOM 947 C CA . PHE A 1 117 ? -6.938 -0.385 7.805 1 98.94 117 PHE A CA 1
ATOM 948 C C . PHE A 1 117 ? -6.508 0.324 9.086 1 98.94 117 PHE A C 1
ATOM 950 O O . PHE A 1 117 ? -7.344 0.851 9.82 1 98.94 117 PHE A O 1
ATOM 957 N N . LYS A 1 118 ? -5.285 0.302 9.367 1 98.94 118 LYS A N 1
ATOM 958 C CA . LYS A 1 118 ? -4.543 1.086 10.352 1 98.94 118 LYS A CA 1
ATOM 959 C C . LYS A 1 118 ? -3.191 1.528 9.805 1 98.94 118 LYS A C 1
ATOM 961 O O . LYS A 1 118 ? -2.502 0.75 9.141 1 98.94 118 LYS A O 1
ATOM 966 N N . PHE A 1 119 ? -2.848 2.742 10.023 1 98.94 119 PHE A N 1
ATOM 967 C CA . PHE A 1 119 ? -1.547 3.211 9.562 1 98.94 119 PHE A CA 1
ATOM 968 C C . PHE A 1 119 ? -1.07 4.395 10.391 1 98.94 119 PHE A C 1
ATOM 970 O O . PHE A 1 119 ? -1.821 4.926 11.211 1 98.94 119 PHE A O 1
ATOM 977 N N . SER A 1 120 ? 0.188 4.742 10.172 1 98.94 120 SER A N 1
ATOM 978 C CA . SER A 1 120 ? 0.731 5.887 10.898 1 98.94 120 SER A CA 1
ATOM 979 C C . SER A 1 120 ? 1.557 6.781 9.984 1 98.94 120 SER A C 1
ATOM 981 O O . SER A 1 120 ? 2.051 6.332 8.945 1 98.94 120 SER A O 1
ATOM 983 N N . ARG A 1 121 ? 1.577 7.977 10.352 1 98.75 121 ARG A N 1
ATOM 984 C CA . ARG A 1 121 ? 2.443 8.961 9.711 1 98.75 121 ARG A CA 1
ATOM 985 C C . ARG A 1 121 ? 3.348 9.641 10.727 1 98.75 121 ARG A C 1
ATOM 987 O O . ARG A 1 121 ? 2.914 9.961 11.836 1 98.75 121 ARG A O 1
ATOM 994 N N . ILE A 1 122 ? 4.543 9.875 10.359 1 98.5 122 ILE A N 1
ATOM 995 C CA . ILE A 1 122 ? 5.504 10.609 11.18 1 98.5 122 ILE A CA 1
ATOM 996 C C . ILE A 1 122 ? 5.578 12.055 10.711 1 98.5 122 ILE A C 1
ATOM 998 O O . ILE A 1 122 ? 5.848 12.32 9.531 1 98.5 122 ILE A O 1
ATOM 1002 N N . ILE A 1 123 ? 5.297 12.953 11.547 1 98.06 123 ILE A N 1
ATOM 1003 C CA . ILE A 1 123 ? 5.492 14.367 11.25 1 98.06 123 ILE A CA 1
ATOM 1004 C C . ILE A 1 123 ? 6.98 14.703 11.305 1 98.06 123 ILE A C 1
ATOM 1006 O O . ILE A 1 123 ? 7.656 14.406 12.289 1 98.06 123 ILE A O 1
ATOM 1010 N N . ILE A 1 124 ? 7.434 15.414 10.281 1 96.88 124 ILE A N 1
ATOM 1011 C CA . ILE A 1 124 ? 8.875 15.625 10.164 1 96.88 124 ILE A CA 1
ATOM 1012 C C . ILE A 1 124 ? 9.141 16.969 9.484 1 96.88 124 ILE A C 1
ATOM 1014 O O . ILE A 1 124 ? 8.312 17.453 8.703 1 96.88 124 ILE A O 1
ATOM 1018 N N . SER A 1 125 ? 10.289 17.578 9.859 1 96.38 125 SER A N 1
ATOM 1019 C CA . SER A 1 125 ? 10.711 18.797 9.164 1 96.38 125 SER A CA 1
ATOM 1020 C C . SER A 1 125 ? 10.953 18.531 7.684 1 96.38 125 SER A C 1
ATOM 1022 O O . SER A 1 125 ? 11.711 17.625 7.324 1 96.38 125 SER A O 1
ATOM 1024 N N . ALA A 1 126 ? 10.273 19.359 6.855 1 95.06 126 ALA A N 1
ATOM 1025 C CA . ALA A 1 126 ? 10.445 19.219 5.414 1 95.06 126 ALA A CA 1
ATOM 1026 C C . ALA A 1 126 ? 11.906 19.375 5.016 1 95.06 126 ALA A C 1
ATOM 1028 O O . ALA A 1 126 ? 12.422 18.609 4.203 1 95.06 126 ALA A O 1
ATOM 1029 N N . ASN A 1 127 ? 12.547 20.328 5.617 1 95.75 127 ASN A N 1
ATOM 1030 C CA . ASN A 1 127 ? 13.953 20.578 5.32 1 95.75 127 ASN A CA 1
ATOM 1031 C C . ASN A 1 127 ? 14.836 19.422 5.754 1 95.75 127 ASN A C 1
ATOM 1033 O O . ASN A 1 127 ? 15.766 19.047 5.039 1 95.75 127 ASN A O 1
ATOM 1037 N N . TYR A 1 128 ? 14.539 18.922 6.859 1 96.62 128 TYR A N 1
ATOM 1038 C CA . TYR A 1 128 ? 15.297 17.781 7.355 1 96.62 128 TYR A CA 1
ATOM 1039 C C . TYR A 1 128 ? 15.148 16.578 6.426 1 96.62 128 TYR A C 1
ATOM 1041 O O . TYR A 1 128 ? 16.141 15.953 6.051 1 96.62 128 TYR A O 1
ATOM 1049 N N . LEU A 1 129 ? 13.984 16.266 6.035 1 96.81 129 LEU A N 1
ATOM 1050 C CA . LEU A 1 129 ? 13.703 15.148 5.145 1 96.81 129 LEU A CA 1
ATOM 1051 C C . LEU A 1 129 ? 14.422 15.328 3.809 1 96.81 129 LEU A C 1
ATOM 1053 O O . LEU A 1 129 ? 15.055 14.398 3.309 1 96.81 129 LEU A O 1
ATOM 1057 N N . LYS A 1 130 ? 14.289 16.547 3.285 1 95.69 130 LYS A N 1
ATOM 1058 C CA . LYS A 1 130 ? 14.945 16.844 2.018 1 95.69 130 LYS A CA 1
ATOM 1059 C C . LYS A 1 130 ? 16.453 16.625 2.109 1 95.69 130 LYS A C 1
ATOM 1061 O O . LYS A 1 130 ? 17.047 16.047 1.204 1 95.69 130 LYS A O 1
ATOM 1066 N N . ARG A 1 131 ? 17.031 17.062 3.162 1 96.19 131 ARG A N 1
ATOM 1067 C CA . ARG A 1 131 ? 18.469 16.891 3.367 1 96.19 131 ARG A CA 1
ATOM 1068 C C . ARG A 1 131 ? 18.844 15.414 3.447 1 96.19 131 ARG A C 1
ATOM 1070 O O . ARG A 1 131 ? 19.812 14.984 2.838 1 96.19 131 ARG A O 1
ATOM 1077 N N . LYS A 1 132 ? 18.047 14.656 4.176 1 95.94 132 LYS A N 1
ATOM 1078 C CA . LYS A 1 132 ? 18.312 13.227 4.332 1 95.94 132 LYS A CA 1
ATOM 1079 C C . LYS A 1 132 ? 18.266 12.508 2.984 1 95.94 132 LYS A C 1
ATOM 1081 O O . LYS A 1 132 ? 19.109 11.664 2.688 1 95.94 132 LYS A O 1
ATOM 1086 N N . ILE A 1 133 ? 17.297 12.828 2.18 1 96.62 133 ILE A N 1
ATOM 1087 C CA . ILE A 1 133 ? 17.125 12.211 0.868 1 96.62 133 ILE A CA 1
ATOM 1088 C C . ILE A 1 133 ? 18.297 12.594 -0.038 1 96.62 133 ILE A C 1
ATOM 1090 O O . ILE A 1 133 ? 18.844 11.75 -0.742 1 96.62 133 ILE A O 1
ATOM 1094 N N . HIS A 1 134 ? 18.672 13.844 0.054 1 95.31 134 HIS A N 1
ATOM 1095 C CA . HIS A 1 134 ? 19.781 14.336 -0.755 1 95.31 134 HIS A CA 1
ATOM 1096 C C . HIS A 1 134 ? 21.094 13.672 -0.358 1 95.31 134 HIS A C 1
ATOM 1098 O O . HIS A 1 134 ? 21.891 13.305 -1.221 1 95.31 134 HIS A O 1
ATOM 1104 N N . GLU A 1 135 ? 21.297 13.586 0.881 1 95.5 135 GLU A N 1
ATOM 1105 C CA . GLU A 1 135 ? 22.5 12.945 1.382 1 95.5 135 GLU A CA 1
ATOM 1106 C C . GLU A 1 135 ? 22.609 11.5 0.891 1 95.5 135 GLU A C 1
ATOM 1108 O O . GLU A 1 135 ? 23.688 11.055 0.487 1 95.5 135 GLU A O 1
ATOM 1113 N N . LYS A 1 136 ? 21.625 10.844 0.918 1 95.62 136 LYS A N 1
ATOM 1114 C CA . LYS A 1 136 ? 21.625 9.461 0.456 1 95.62 136 LYS A CA 1
ATOM 1115 C C . LYS A 1 136 ? 21.828 9.383 -1.054 1 95.62 136 LYS A C 1
ATOM 1117 O O . LYS A 1 136 ? 22.578 8.531 -1.54 1 95.62 136 LYS A O 1
ATOM 1122 N N . ALA A 1 137 ? 21.141 10.258 -1.774 1 93.31 137 ALA A N 1
ATOM 1123 C CA . ALA A 1 137 ? 21.25 10.289 -3.23 1 93.31 137 ALA A CA 1
ATOM 1124 C C . ALA A 1 137 ? 22.703 10.539 -3.66 1 93.31 137 ALA A C 1
ATOM 1126 O O . ALA A 1 137 ? 23.156 10.008 -4.672 1 93.31 137 ALA A O 1
ATOM 1127 N N . SER A 1 138 ? 23.375 11.344 -2.92 1 91.06 138 SER A N 1
ATOM 1128 C CA . SER A 1 138 ? 24.734 11.742 -3.252 1 91.06 138 SER A CA 1
ATOM 1129 C C . SER A 1 138 ? 25.719 10.609 -3 1 91.06 138 SER A C 1
ATOM 1131 O O . SER A 1 138 ? 26.828 10.609 -3.551 1 91.06 138 SER A O 1
ATOM 1133 N N . LYS A 1 139 ? 25.359 9.789 -2.188 1 84.19 139 LYS A N 1
ATOM 1134 C CA . LYS A 1 139 ? 26.234 8.648 -1.913 1 84.19 139 LYS A CA 1
ATOM 1135 C C . LYS A 1 139 ? 26.375 7.75 -3.139 1 84.19 139 LYS A C 1
ATOM 1137 O O . LYS A 1 139 ? 27.406 7.105 -3.332 1 84.19 139 LYS A O 1
ATOM 1142 N N . ILE A 1 140 ? 25.375 7.543 -3.906 1 70.81 140 ILE A N 1
ATOM 1143 C CA . ILE A 1 140 ? 25.453 6.684 -5.082 1 70.81 140 ILE A CA 1
ATOM 1144 C C . ILE A 1 140 ? 26.109 7.441 -6.234 1 70.81 140 ILE A C 1
ATOM 1146 O O . ILE A 1 140 ? 26.859 6.859 -7.02 1 70.81 140 ILE A O 1
ATOM 1150 N N . ASN A 1 141 ? 25.75 8.711 -6.48 1 61.81 141 ASN A N 1
ATOM 1151 C CA . ASN A 1 141 ? 26.375 9.477 -7.566 1 61.81 141 ASN A CA 1
ATOM 1152 C C . ASN A 1 141 ? 27.859 9.688 -7.32 1 61.81 141 ASN A C 1
ATOM 1154 O O . ASN A 1 141 ? 28.609 9.984 -8.25 1 61.81 141 ASN A O 1
ATOM 1158 N N . GLY A 1 142 ? 28.312 9.875 -6.199 1 48.94 142 GLY A N 1
ATOM 1159 C CA . GLY A 1 142 ? 29.734 10.086 -6.035 1 48.94 142 GLY A CA 1
ATOM 1160 C C . GLY A 1 142 ? 30.578 8.875 -6.418 1 48.94 142 GLY A C 1
ATOM 1161 O O . GLY A 1 14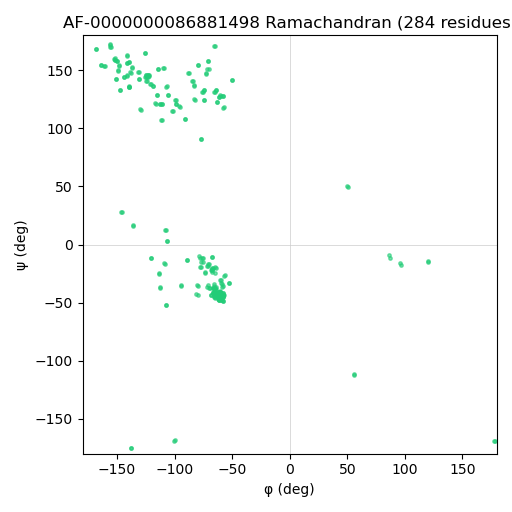2 ? 31.797 8.938 -6.418 1 48.94 142 GLY A O 1
ATOM 1162 N N . TYR A 1 143 ? 30.156 7.672 -6.418 1 40.72 143 TYR A N 1
ATOM 1163 C CA . TYR A 1 143 ? 31 6.609 -6.949 1 40.72 143 TYR A CA 1
ATOM 1164 C C . TYR A 1 143 ? 30.984 6.609 -8.477 1 40.72 143 TYR A C 1
ATOM 1166 O O . TYR A 1 143 ? 31.516 5.695 -9.109 1 40.72 143 TYR A O 1
ATOM 1174 N N . GLN A 1 144 ? 30.047 7.391 -9.102 1 31.78 144 GLN A N 1
ATOM 1175 C CA . GLN A 1 144 ? 30.422 7.473 -10.508 1 31.78 144 GLN A CA 1
ATOM 1176 C C . GLN A 1 144 ? 31.547 8.492 -10.719 1 31.78 144 GLN A C 1
ATOM 1178 O O . GLN A 1 144 ? 31.547 9.555 -10.094 1 31.78 144 GLN A O 1
ATOM 1183 N N . MET B 1 1 ? -6.547 -27.203 -7.234 1 87.31 1 MET B N 1
ATOM 1184 C CA . MET B 1 1 ? -6.219 -26.438 -6.035 1 87.31 1 MET B CA 1
ATOM 1185 C C . MET B 1 1 ? -5.316 -27.25 -5.109 1 87.31 1 MET B C 1
ATOM 1187 O O . MET B 1 1 ? -4.281 -26.75 -4.656 1 87.31 1 MET B O 1
ATOM 1191 N N . GLU B 1 2 ? -5.566 -28.422 -4.914 1 88.12 2 GLU B N 1
ATOM 1192 C CA . GLU B 1 2 ? -4.785 -29.234 -3.996 1 88.12 2 GLU B CA 1
ATOM 1193 C C . GLU B 1 2 ? -3.346 -29.391 -4.48 1 88.12 2 GLU B C 1
ATOM 1195 O O . GLU B 1 2 ? -2.404 -29.281 -3.689 1 88.12 2 GLU B O 1
ATOM 1200 N N . GLU B 1 3 ? -3.178 -29.672 -5.672 1 90.19 3 GLU B N 1
ATOM 1201 C CA . GLU B 1 3 ? -1.841 -29.828 -6.238 1 90.19 3 GLU B CA 1
ATOM 1202 C C . GLU B 1 3 ? -1.047 -28.531 -6.133 1 90.19 3 GLU B C 1
ATOM 1204 O O . GLU B 1 3 ? 0.152 -28.547 -5.848 1 90.19 3 GLU B O 1
ATOM 1209 N N . ILE B 1 4 ? -1.709 -27.406 -6.406 1 92.38 4 ILE B N 1
ATOM 1210 C CA . ILE B 1 4 ? -1.089 -26.078 -6.297 1 92.38 4 ILE B CA 1
ATOM 1211 C C . ILE B 1 4 ? -0.602 -25.859 -4.867 1 92.38 4 ILE B C 1
ATOM 1213 O O . ILE B 1 4 ? 0.555 -25.5 -4.652 1 92.38 4 ILE B O 1
ATOM 1217 N N . LEU B 1 5 ? -1.429 -26.141 -3.898 1 93.06 5 LEU B N 1
ATOM 1218 C CA . LEU B 1 5 ? -1.123 -25.906 -2.492 1 93.06 5 LEU B CA 1
ATOM 1219 C C . LEU B 1 5 ? 0.009 -26.812 -2.02 1 93.06 5 LEU B C 1
ATOM 1221 O O . LEU B 1 5 ? 0.864 -26.391 -1.237 1 93.06 5 LEU B O 1
ATOM 1225 N N . ASN B 1 6 ? 0.005 -28.047 -2.527 1 93.44 6 ASN B N 1
ATOM 1226 C CA . ASN B 1 6 ? 1.08 -28.969 -2.184 1 93.44 6 ASN B CA 1
ATOM 1227 C C . ASN B 1 6 ? 2.428 -28.484 -2.709 1 93.44 6 ASN B C 1
ATOM 1229 O O . ASN B 1 6 ? 3.441 -28.578 -2.018 1 93.44 6 ASN B O 1
ATOM 1233 N N . SER B 1 7 ? 2.381 -28.031 -3.898 1 94.38 7 SER B N 1
ATOM 1234 C CA . SER B 1 7 ? 3.6 -27.484 -4.484 1 94.38 7 SER B CA 1
ATOM 1235 C C . SER B 1 7 ? 4.117 -26.297 -3.678 1 94.38 7 SER B C 1
ATOM 1237 O O . SER B 1 7 ? 5.316 -26.203 -3.41 1 94.38 7 SER B O 1
ATOM 1239 N N . LEU B 1 8 ? 3.23 -25.453 -3.242 1 96.12 8 LEU B N 1
ATOM 1240 C CA . LEU B 1 8 ? 3.6 -24.25 -2.494 1 96.12 8 LEU B CA 1
ATOM 1241 C C . LEU B 1 8 ? 4.098 -24.609 -1.1 1 96.12 8 LEU B C 1
ATOM 1243 O O . LEU B 1 8 ? 5.012 -23.969 -0.575 1 96.12 8 LEU B O 1
ATOM 1247 N N . LYS B 1 9 ? 3.51 -25.625 -0.535 1 96.44 9 LYS B N 1
ATOM 1248 C CA . LYS B 1 9 ? 3.922 -26.062 0.794 1 96.44 9 LYS B CA 1
ATOM 1249 C C . LYS B 1 9 ? 5.391 -26.484 0.803 1 96.44 9 LYS B C 1
ATOM 1251 O O . LYS B 1 9 ? 6.098 -26.266 1.788 1 96.44 9 LYS B O 1
ATOM 1256 N N . ARG B 1 10 ? 5.852 -26.969 -0.272 1 96.38 10 ARG B N 1
ATOM 1257 C CA . ARG B 1 10 ? 7.23 -27.438 -0.389 1 96.38 10 ARG B CA 1
ATOM 1258 C C . ARG B 1 10 ? 8.188 -26.25 -0.514 1 96.38 10 ARG B C 1
ATOM 1260 O O . ARG B 1 10 ? 9.406 -26.422 -0.392 1 96.38 10 ARG B O 1
ATOM 1267 N N . LYS B 1 11 ? 7.605 -25.125 -0.723 1 96.44 11 LYS B N 1
ATOM 1268 C CA . LYS B 1 11 ? 8.438 -23.953 -0.958 1 96.44 11 LYS B CA 1
ATOM 1269 C C . LYS B 1 11 ? 8.43 -23.031 0.256 1 96.44 11 LYS B C 1
ATOM 1271 O O . LYS B 1 11 ? 9.023 -21.953 0.219 1 96.44 11 LYS B O 1
ATOM 1276 N N . ILE B 1 12 ? 7.75 -23.469 1.308 1 97.94 12 ILE B N 1
ATOM 1277 C CA . ILE B 1 12 ? 7.715 -22.672 2.527 1 97.94 12 ILE B CA 1
ATOM 1278 C C . ILE B 1 12 ? 9.133 -22.469 3.059 1 97.94 12 ILE B C 1
ATOM 1280 O O . ILE B 1 12 ? 9.906 -23.438 3.141 1 97.94 12 ILE B O 1
ATOM 1284 N N . GLY B 1 13 ? 9.438 -21.219 3.291 1 98.31 13 GLY B N 1
ATOM 1285 C CA . GLY B 1 13 ? 10.727 -20.906 3.885 1 98.31 13 GLY B CA 1
ATOM 1286 C C . GLY B 1 13 ? 11.781 -20.547 2.859 1 98.31 13 GLY B C 1
ATOM 1287 O O . GLY B 1 13 ? 12.836 -20 3.209 1 98.31 13 GLY B O 1
ATOM 1288 N N . LYS B 1 14 ? 11.516 -20.875 1.559 1 97.62 14 LYS B N 1
ATOM 1289 C CA . LYS B 1 14 ? 12.477 -20.562 0.51 1 97.62 14 LYS B CA 1
ATOM 1290 C C . LYS B 1 14 ? 12.469 -19.078 0.187 1 97.62 14 LYS B C 1
ATOM 1292 O O . LYS B 1 14 ? 11.422 -18.516 -0.171 1 97.62 14 LYS B O 1
ATOM 1297 N N . GLU B 1 15 ? 13.594 -18.469 0.279 1 98.44 15 GLU B N 1
ATOM 1298 C CA . GLU B 1 15 ? 13.695 -17.047 0.015 1 98.44 15 GLU B CA 1
ATOM 1299 C C . GLU B 1 15 ? 13.82 -16.766 -1.479 1 98.44 15 GLU B C 1
ATOM 1301 O O . GLU B 1 15 ? 14.555 -17.453 -2.186 1 98.44 15 GLU B O 1
ATOM 1306 N N . ILE B 1 16 ? 13.148 -15.805 -1.956 1 98.25 16 ILE B N 1
ATOM 1307 C CA . ILE B 1 16 ? 13.195 -15.336 -3.336 1 98.25 16 ILE B CA 1
ATOM 1308 C C . ILE B 1 16 ? 13.5 -13.836 -3.361 1 98.25 16 ILE B C 1
ATOM 1310 O O . ILE B 1 16 ? 13.031 -13.086 -2.506 1 98.25 16 ILE B O 1
ATOM 1314 N N . THR B 1 17 ? 14.25 -13.383 -4.336 1 98.62 17 THR B N 1
ATOM 1315 C CA . THR B 1 17 ? 14.633 -11.977 -4.418 1 98.62 17 THR B CA 1
ATOM 1316 C C . THR B 1 17 ? 14.148 -11.359 -5.727 1 98.62 17 THR B C 1
ATOM 1318 O O . THR B 1 17 ? 14.219 -11.992 -6.781 1 98.62 17 THR B O 1
ATOM 1321 N N . PHE B 1 18 ? 13.656 -10.203 -5.664 1 98.62 18 PHE B N 1
ATOM 1322 C CA . PHE B 1 18 ? 13.266 -9.359 -6.785 1 98.62 18 PHE B CA 1
ATOM 1323 C C . PHE B 1 18 ? 13.938 -7.996 -6.699 1 98.62 18 PHE B C 1
ATOM 1325 O O . PHE B 1 18 ? 14.516 -7.648 -5.664 1 98.62 18 PHE B O 1
ATOM 1332 N N . SER B 1 19 ? 13.891 -7.273 -7.848 1 98.69 19 SER B N 1
ATOM 1333 C CA . SER B 1 19 ? 14.438 -5.922 -7.812 1 98.69 19 SER B CA 1
ATOM 1334 C C . SER B 1 19 ? 13.727 -5.012 -8.805 1 98.69 19 SER B C 1
ATOM 1336 O O . SER B 1 19 ? 13.094 -5.488 -9.75 1 98.69 19 SER B O 1
ATOM 1338 N N . PHE B 1 20 ? 13.805 -3.75 -8.547 1 98.44 20 PHE B N 1
ATOM 1339 C CA . PHE B 1 20 ? 13.344 -2.723 -9.469 1 98.44 20 PHE B CA 1
ATOM 1340 C C . PHE B 1 20 ? 14.125 -1.43 -9.281 1 98.44 20 PHE B C 1
ATOM 1342 O O . PHE B 1 20 ? 14.797 -1.246 -8.266 1 98.44 20 PHE B O 1
ATOM 1349 N N . LYS B 1 21 ? 14.078 -0.623 -10.266 1 98.38 21 LYS B N 1
ATOM 1350 C CA . LYS B 1 21 ? 14.703 0.693 -10.195 1 98.38 21 LYS B CA 1
ATOM 1351 C C . LYS B 1 21 ? 13.656 1.797 -10.078 1 98.38 21 LYS B C 1
ATOM 1353 O O . LYS B 1 21 ? 12.641 1.774 -10.773 1 98.38 21 LYS B O 1
ATOM 1358 N N . VAL B 1 22 ? 13.906 2.734 -9.195 1 97.94 22 VAL B N 1
ATOM 1359 C CA . VAL B 1 22 ? 13.039 3.908 -9.102 1 97.94 22 VAL B CA 1
ATOM 1360 C C . VAL B 1 22 ? 13.352 4.871 -10.242 1 97.94 22 VAL B C 1
ATOM 1362 O O . VAL B 1 22 ? 14.117 5.824 -10.07 1 97.94 22 VAL B O 1
ATOM 1365 N N . ASN B 1 23 ? 12.617 4.676 -11.359 1 96.5 23 ASN B N 1
ATOM 1366 C CA . ASN B 1 23 ? 13.141 5.352 -12.539 1 96.5 23 ASN B CA 1
ATOM 1367 C C . ASN B 1 23 ? 12.031 6.035 -13.336 1 96.5 23 ASN B C 1
ATOM 1369 O O . ASN B 1 23 ? 12.219 6.391 -14.5 1 96.5 23 ASN B O 1
ATOM 1373 N N . ASP B 1 24 ? 10.867 6.195 -12.664 1 94.06 24 ASP B N 1
ATOM 1374 C CA . ASP B 1 24 ? 9.844 7.023 -13.297 1 94.06 24 ASP B CA 1
ATOM 1375 C C . ASP B 1 24 ? 8.883 7.602 -12.266 1 94.06 24 ASP B C 1
ATOM 1377 O O . ASP B 1 24 ? 8.922 7.219 -11.094 1 94.06 24 ASP B O 1
ATOM 1381 N N . ASP B 1 25 ? 8.031 8.484 -12.758 1 93.44 25 ASP B N 1
ATOM 1382 C CA . ASP B 1 25 ? 7.211 9.305 -11.875 1 93.44 25 ASP B CA 1
ATOM 1383 C C . ASP B 1 25 ? 6.195 8.453 -11.117 1 93.44 25 ASP B C 1
ATOM 1385 O O . ASP B 1 25 ? 5.754 8.82 -10.031 1 93.44 25 ASP B O 1
ATOM 1389 N N . SER B 1 26 ? 5.902 7.285 -11.609 1 93.12 26 SER B N 1
ATOM 1390 C CA . SER B 1 26 ? 4.887 6.441 -10.992 1 93.12 26 SER B CA 1
ATOM 1391 C C . SER B 1 26 ? 5.363 5.891 -9.648 1 93.12 26 SER B C 1
ATOM 1393 O O . SER B 1 26 ? 4.555 5.441 -8.836 1 93.12 26 SER B O 1
ATOM 1395 N N . PHE B 1 27 ? 6.66 5.941 -9.406 1 97.06 27 PHE B N 1
ATOM 1396 C CA . PHE B 1 27 ? 7.215 5.422 -8.156 1 97.06 27 PHE B CA 1
ATOM 1397 C C . PHE B 1 27 ? 7.234 6.504 -7.086 1 97.06 27 PHE B C 1
ATOM 1399 O O . PHE B 1 27 ? 7.438 6.207 -5.906 1 97.06 27 PHE B O 1
ATOM 1406 N N . LEU B 1 28 ? 7.023 7.719 -7.504 1 97.06 28 LEU B N 1
ATOM 1407 C CA . LEU B 1 28 ? 7.371 8.812 -6.605 1 97.06 28 LEU B CA 1
ATOM 1408 C C . LEU B 1 28 ? 6.199 9.156 -5.691 1 97.06 28 LEU B C 1
ATOM 1410 O O . LEU B 1 28 ? 5.039 9.016 -6.082 1 97.06 28 LEU B O 1
ATOM 1414 N N . TRP B 1 29 ? 6.602 9.578 -4.5 1 95.62 29 TRP B N 1
ATOM 1415 C CA . TRP B 1 29 ? 5.656 10.102 -3.521 1 95.62 29 TRP B CA 1
ATOM 1416 C C . TRP B 1 29 ? 4.879 11.281 -4.098 1 95.62 29 TRP B C 1
ATOM 1418 O O . TRP B 1 29 ? 5.469 12.305 -4.465 1 95.62 29 TRP B O 1
ATOM 1428 N N . SER B 1 30 ? 3.422 11.047 -4.18 1 92 30 SER B N 1
ATOM 1429 C CA . SER B 1 30 ? 2.648 12.031 -4.93 1 92 30 SER B CA 1
ATOM 1430 C C . SER B 1 30 ? 1.26 12.219 -4.328 1 92 30 SER B C 1
ATOM 1432 O O . SER B 1 30 ? 0.296 12.484 -5.047 1 92 30 SER B O 1
ATOM 1434 N N . GLU B 1 31 ? 1.088 12 -3.057 1 90.31 31 GLU B N 1
ATOM 1435 C CA . GLU B 1 31 ? -0.199 12.242 -2.412 1 90.31 31 GLU B CA 1
ATOM 1436 C C . GLU B 1 31 ? -0.655 13.68 -2.611 1 90.31 31 GLU B C 1
ATOM 1438 O O . GLU B 1 31 ? -1.849 13.977 -2.521 1 90.31 31 GLU B O 1
ATOM 1443 N N . ASP B 1 32 ? 0.32 14.555 -2.781 1 90.19 32 ASP B N 1
ATOM 1444 C CA . ASP B 1 32 ? 0.203 15.961 -3.172 1 90.19 32 ASP B CA 1
ATOM 1445 C C . ASP B 1 32 ? 1.273 16.344 -4.195 1 90.19 32 ASP B C 1
ATOM 1447 O O . ASP B 1 32 ? 2.396 15.828 -4.141 1 90.19 32 ASP B O 1
ATOM 1451 N N . THR B 1 33 ? 0.914 17.266 -5.078 1 90.5 33 THR B N 1
ATOM 1452 C CA . THR B 1 33 ? 1.85 17.625 -6.137 1 90.5 33 THR B CA 1
ATOM 1453 C C . THR B 1 33 ? 3.16 18.141 -5.551 1 90.5 33 THR B C 1
ATOM 1455 O O . THR B 1 33 ? 4.227 17.938 -6.133 1 90.5 33 THR B O 1
ATOM 1458 N N . LYS B 1 34 ? 3.117 18.797 -4.477 1 90.31 34 LYS B N 1
ATOM 1459 C CA . LYS B 1 34 ? 4.309 19.391 -3.879 1 90.31 34 LYS B CA 1
ATOM 1460 C C . LYS B 1 34 ? 5.27 18.312 -3.383 1 90.31 34 LYS B C 1
ATOM 1462 O O . LYS B 1 34 ? 6.473 18.562 -3.258 1 90.31 34 LYS B O 1
ATOM 1467 N N . LEU B 1 35 ? 4.758 17.156 -3.141 1 93.94 35 LEU B N 1
ATOM 1468 C CA . LEU B 1 35 ? 5.57 16.078 -2.576 1 93.94 35 LEU B CA 1
ATOM 1469 C C . LEU B 1 35 ? 6.484 15.477 -3.637 1 93.94 35 LEU B C 1
ATOM 1471 O O . LEU B 1 35 ? 7.457 14.797 -3.307 1 93.94 35 LEU B O 1
ATOM 1475 N N . LEU B 1 36 ? 6.176 15.781 -4.914 1 94.19 36 LEU B N 1
ATOM 1476 C CA . LEU B 1 36 ? 6.988 15.273 -6.016 1 94.19 36 LEU B CA 1
ATOM 1477 C C . LEU B 1 36 ? 8.406 15.836 -5.953 1 94.19 36 LEU B C 1
ATOM 1479 O O . LEU B 1 36 ? 9.344 15.227 -6.465 1 94.19 36 LEU B O 1
ATOM 1483 N N . GLU B 1 37 ? 8.547 16.922 -5.262 1 93.31 37 GLU B N 1
ATOM 1484 C CA . GLU B 1 37 ? 9.836 17.594 -5.199 1 93.31 37 GLU B CA 1
ATOM 1485 C C . GLU B 1 37 ? 10.836 16.797 -4.359 1 93.31 37 GLU B C 1
ATOM 1487 O O . GLU B 1 37 ? 12.047 17.016 -4.457 1 93.31 37 GLU B O 1
ATOM 1492 N N . TYR B 1 38 ? 10.352 15.914 -3.551 1 95.38 38 TYR B N 1
ATOM 1493 C CA . TYR B 1 38 ? 11.242 15.133 -2.697 1 95.38 38 TYR B CA 1
ATOM 1494 C C . TYR B 1 38 ? 11.93 14.031 -3.492 1 95.38 38 TYR B C 1
ATOM 1496 O O . TYR B 1 38 ? 12.922 13.453 -3.035 1 95.38 38 TYR B O 1
ATOM 1504 N N . HIS B 1 39 ? 11.398 13.648 -4.672 1 96.5 39 HIS B N 1
ATOM 1505 C CA . HIS B 1 39 ? 11.977 12.625 -5.531 1 96.5 39 HIS B CA 1
ATOM 1506 C C . HIS B 1 39 ? 12.297 11.359 -4.742 1 96.5 39 HIS B C 1
ATOM 1508 O O . HIS B 1 39 ? 13.414 10.836 -4.816 1 96.5 39 HIS B O 1
ATOM 1514 N N . ALA B 1 40 ? 11.297 10.922 -4 1 98 40 ALA B N 1
ATOM 1515 C CA . ALA B 1 40 ? 11.461 9.758 -3.135 1 98 40 ALA B CA 1
ATOM 1516 C C . ALA B 1 40 ? 10.43 8.68 -3.465 1 98 40 ALA B C 1
ATOM 1518 O O . ALA B 1 40 ? 9.289 8.992 -3.824 1 98 40 ALA B O 1
ATOM 1519 N N . LEU B 1 41 ? 10.82 7.496 -3.336 1 98.5 41 LEU B N 1
ATOM 1520 C CA . LEU B 1 41 ? 9.945 6.344 -3.51 1 98.5 41 LEU B CA 1
ATOM 1521 C C . LEU B 1 41 ? 8.758 6.414 -2.559 1 98.5 41 LEU B C 1
ATOM 1523 O O . LEU B 1 41 ? 8.93 6.617 -1.354 1 98.5 41 LEU B O 1
ATOM 1527 N N . SER B 1 42 ? 7.586 6.281 -3.088 1 98.12 42 SER B N 1
AT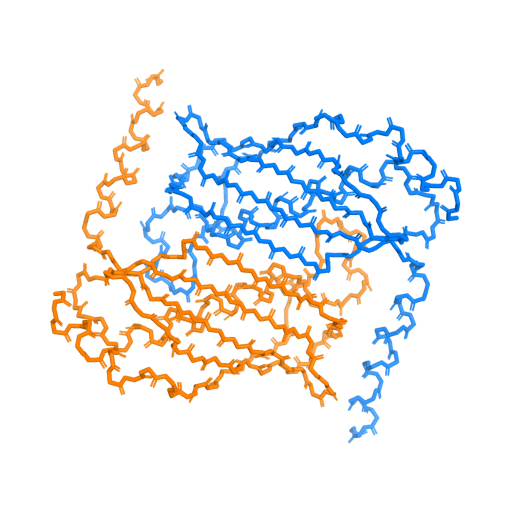OM 1528 C CA . SER B 1 42 ? 6.395 6.305 -2.248 1 98.12 42 SER B CA 1
ATOM 1529 C C . SER B 1 42 ? 6.168 4.957 -1.57 1 98.12 42 SER B C 1
ATOM 1531 O O . SER B 1 42 ? 6.605 3.92 -2.076 1 98.12 42 SER B O 1
ATOM 1533 N N . THR B 1 43 ? 5.461 5.012 -0.39 1 98.5 43 THR B N 1
ATOM 1534 C CA . THR B 1 43 ? 5.078 3.787 0.303 1 98.5 43 THR B CA 1
ATOM 1535 C C . THR B 1 43 ? 4.156 2.939 -0.567 1 98.5 43 THR B C 1
ATOM 1537 O O . THR B 1 43 ? 4.305 1.717 -0.632 1 98.5 43 THR B O 1
ATOM 1540 N N . SER B 1 44 ? 3.227 3.539 -1.271 1 97.38 44 SER B N 1
ATOM 1541 C CA . SER B 1 44 ? 2.279 2.803 -2.1 1 97.38 44 SER B CA 1
ATOM 1542 C C . SER B 1 44 ? 2.982 2.115 -3.266 1 97.38 44 SER B C 1
ATOM 1544 O O . SER B 1 44 ? 2.639 0.988 -3.627 1 97.38 44 SER B O 1
ATOM 1546 N N . ALA B 1 45 ? 3.926 2.803 -3.904 1 97.62 45 ALA B N 1
ATOM 1547 C CA . ALA B 1 45 ? 4.684 2.174 -4.984 1 97.62 45 ALA B CA 1
ATOM 1548 C C . ALA B 1 45 ? 5.512 1.003 -4.465 1 97.62 45 ALA B C 1
ATOM 1550 O O . ALA B 1 45 ? 5.605 -0.038 -5.117 1 97.62 45 ALA B O 1
ATOM 1551 N N . LEU B 1 46 ? 6.137 1.198 -3.297 1 98.75 46 LEU B N 1
ATOM 1552 C CA . LEU B 1 46 ? 6.875 0.105 -2.674 1 98.75 46 LEU B CA 1
ATOM 1553 C C . LEU B 1 46 ? 5.965 -1.093 -2.426 1 98.75 46 LEU B C 1
ATOM 1555 O O . LEU B 1 46 ? 6.328 -2.229 -2.74 1 98.75 46 LEU B O 1
ATOM 1559 N N . LEU B 1 47 ? 4.82 -0.849 -1.914 1 98.56 47 LEU B N 1
ATOM 1560 C CA . LEU B 1 47 ? 3.85 -1.906 -1.648 1 98.56 47 LEU B CA 1
ATOM 1561 C C . LEU B 1 47 ? 3.443 -2.607 -2.939 1 98.56 47 LEU B C 1
ATOM 1563 O O . LEU B 1 47 ? 3.277 -3.828 -2.963 1 98.56 47 LEU B O 1
ATOM 1567 N N . GLU B 1 48 ? 3.246 -1.798 -3.963 1 97.88 48 GLU B N 1
ATOM 1568 C CA . GLU B 1 48 ? 2.881 -2.391 -5.246 1 97.88 48 GLU B CA 1
ATOM 1569 C C . GLU B 1 48 ? 3.932 -3.393 -5.711 1 97.88 48 GLU B C 1
ATOM 1571 O O . GLU B 1 48 ? 3.596 -4.492 -6.156 1 97.88 48 GLU B O 1
ATOM 1576 N N . GLU B 1 49 ? 5.168 -3.051 -5.586 1 98.5 49 GLU B N 1
ATOM 1577 C CA . GLU B 1 49 ? 6.246 -3.936 -6.016 1 98.5 49 GLU B CA 1
ATOM 1578 C C . GLU B 1 49 ? 6.352 -5.16 -5.113 1 98.5 49 GLU B C 1
ATOM 1580 O O . GLU B 1 49 ? 6.645 -6.262 -5.586 1 98.5 49 GLU B O 1
ATOM 1585 N N . VAL B 1 50 ? 6.129 -4.941 -3.836 1 98.88 50 VAL B N 1
ATOM 1586 C CA . VAL B 1 50 ? 6.105 -6.055 -2.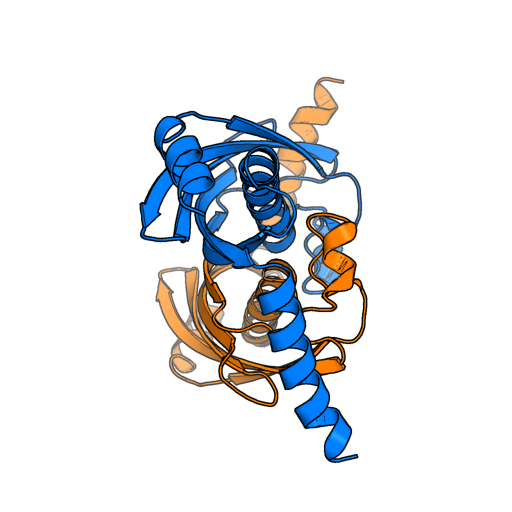893 1 98.88 50 VAL B CA 1
ATOM 1587 C C . VAL B 1 50 ? 4.988 -7.027 -3.264 1 98.88 50 VAL B C 1
ATOM 1589 O O . VAL B 1 50 ? 5.215 -8.234 -3.359 1 98.88 50 VAL B O 1
ATOM 1592 N N . HIS B 1 51 ? 3.814 -6.492 -3.51 1 98.81 51 HIS B N 1
ATOM 1593 C CA . HIS B 1 51 ? 2.678 -7.328 -3.883 1 98.81 51 HIS B CA 1
ATOM 1594 C C . HIS B 1 51 ? 2.912 -8.008 -5.227 1 98.81 51 HIS B C 1
ATOM 1596 O O . HIS B 1 51 ? 2.543 -9.172 -5.41 1 98.81 51 HIS B O 1
ATOM 1602 N N . ARG B 1 52 ? 3.525 -7.289 -6.168 1 98.25 52 ARG B N 1
ATOM 1603 C CA . ARG B 1 52 ? 3.865 -7.879 -7.457 1 98.25 52 ARG B CA 1
ATOM 1604 C C . ARG B 1 52 ? 4.82 -9.055 -7.293 1 98.25 52 ARG B C 1
ATOM 1606 O O . ARG B 1 52 ? 4.668 -10.078 -7.953 1 98.25 52 ARG B O 1
ATOM 1613 N N . SER B 1 53 ? 5.777 -8.93 -6.418 1 98.5 53 SER B N 1
ATOM 1614 C CA . SER B 1 53 ? 6.715 -10.008 -6.148 1 98.5 53 SER B CA 1
ATOM 1615 C C . SER B 1 53 ? 5.996 -11.258 -5.648 1 98.5 53 SER B C 1
ATOM 1617 O O . SER B 1 53 ? 6.328 -12.375 -6.047 1 98.5 53 SER B O 1
ATOM 1619 N N . GLY B 1 54 ? 5.016 -11.031 -4.746 1 98.31 54 GLY B N 1
ATOM 1620 C CA . GLY B 1 54 ? 4.191 -12.141 -4.301 1 98.31 54 GLY B CA 1
ATOM 1621 C C . GLY B 1 54 ? 3.406 -12.789 -5.422 1 98.31 54 GLY B C 1
ATOM 1622 O O . GLY B 1 54 ? 3.332 -14.023 -5.508 1 98.31 54 GLY B O 1
ATOM 1623 N N . TYR B 1 55 ? 2.814 -11.953 -6.293 1 98.31 55 TYR B N 1
ATOM 1624 C CA . TYR B 1 55 ? 2.068 -12.453 -7.441 1 98.31 55 TYR B CA 1
ATOM 1625 C C . TYR B 1 55 ? 2.951 -13.328 -8.32 1 98.31 55 TYR B C 1
ATOM 1627 O O . TYR B 1 55 ? 2.57 -14.445 -8.68 1 98.31 55 TYR B O 1
ATOM 1635 N N . LEU B 1 56 ? 4.152 -12.828 -8.641 1 97.31 56 LEU B N 1
ATOM 1636 C CA . LEU B 1 56 ? 5.066 -13.531 -9.531 1 97.31 56 LEU B CA 1
ATOM 1637 C C . LEU B 1 56 ? 5.52 -14.852 -8.914 1 97.31 56 LEU B C 1
ATOM 1639 O O . LEU B 1 56 ? 5.688 -15.844 -9.625 1 97.31 56 LEU B O 1
ATOM 1643 N N . THR B 1 57 ? 5.734 -14.844 -7.648 1 97.31 57 THR B N 1
ATOM 1644 C CA . THR B 1 57 ? 6.117 -16.062 -6.941 1 97.31 57 THR B CA 1
ATOM 1645 C C . THR B 1 57 ? 5.051 -17.141 -7.102 1 97.31 57 THR B C 1
ATOM 1647 O O . THR B 1 57 ? 5.367 -18.297 -7.348 1 97.31 57 THR B O 1
ATOM 1650 N N . LEU B 1 58 ? 3.773 -16.734 -6.996 1 97.25 58 LEU B N 1
ATOM 1651 C CA . LEU B 1 58 ? 2.674 -17.688 -7.07 1 97.25 58 LEU B CA 1
ATOM 1652 C C . LEU B 1 58 ? 2.367 -18.062 -8.523 1 97.25 58 LEU B C 1
ATOM 1654 O O . LEU B 1 58 ? 1.96 -19.188 -8.812 1 97.25 58 LEU B O 1
ATOM 1658 N N . LYS B 1 59 ? 2.525 -17.047 -9.391 1 93.69 59 LYS B N 1
ATOM 1659 C CA . LYS B 1 59 ? 2.189 -17.234 -10.797 1 93.69 59 LYS B CA 1
ATOM 1660 C C . LYS B 1 59 ? 2.896 -18.453 -11.375 1 93.69 59 LYS B C 1
ATOM 1662 O O . LYS B 1 59 ? 2.314 -19.203 -12.172 1 93.69 59 LYS B O 1
ATOM 1667 N N . GLU B 1 60 ? 4.074 -18.703 -10.883 1 88.38 60 GLU B N 1
ATOM 1668 C CA . GLU B 1 60 ? 4.895 -19.812 -11.359 1 88.38 60 GLU B CA 1
ATOM 1669 C C . GLU B 1 60 ? 4.27 -21.156 -10.992 1 88.38 60 GLU B C 1
ATOM 1671 O O . GLU B 1 60 ? 4.531 -22.172 -11.648 1 88.38 60 GLU B O 1
ATOM 1676 N N . GLU B 1 61 ? 3.432 -21.172 -10.023 1 91.12 61 GLU B N 1
ATOM 1677 C CA . GLU B 1 61 ? 2.875 -22.422 -9.492 1 91.12 61 GLU B CA 1
ATOM 1678 C C . GLU B 1 61 ? 1.399 -22.562 -9.852 1 91.12 61 GLU B C 1
ATOM 1680 O O . GLU B 1 61 ? 0.825 -23.641 -9.719 1 91.12 61 GLU B O 1
ATOM 1685 N N . LEU B 1 62 ? 0.792 -21.438 -10.258 1 91.56 62 LEU B N 1
ATOM 1686 C CA . LEU B 1 62 ? -0.649 -21.438 -10.492 1 91.56 62 LEU B CA 1
ATOM 1687 C C . LEU B 1 62 ? -0.975 -21.984 -11.875 1 91.56 62 LEU B C 1
ATOM 1689 O O . LEU B 1 62 ? -0.321 -21.641 -12.859 1 91.56 62 LEU B O 1
ATOM 1693 N N . SER B 1 63 ? -1.814 -23.016 -11.938 1 83.44 63 SER B N 1
ATOM 1694 C CA . SER B 1 63 ? -2.34 -23.531 -13.203 1 83.44 63 SER B CA 1
ATOM 1695 C C . SER B 1 63 ? -3.23 -22.5 -13.891 1 83.44 63 SER B C 1
ATOM 1697 O O . SER B 1 63 ? -3.627 -21.5 -13.273 1 83.44 63 SER B O 1
ATOM 1699 N N . ASP B 1 64 ? -3.543 -22.938 -15.156 1 85.25 64 ASP B N 1
ATOM 1700 C CA . ASP B 1 64 ? -4.434 -22.078 -15.93 1 85.25 64 ASP B CA 1
ATOM 1701 C C . ASP B 1 64 ? -5.801 -21.969 -15.266 1 85.25 64 ASP B C 1
ATOM 1703 O O . ASP B 1 64 ? -6.316 -22.938 -14.719 1 85.25 64 ASP B O 1
ATOM 1707 N N . GLY B 1 65 ? -6.336 -20.875 -14.914 1 92.38 65 GLY B N 1
ATOM 1708 C CA . GLY B 1 65 ? -7.676 -20.672 -14.391 1 92.38 65 GLY B CA 1
ATOM 1709 C C . GLY B 1 65 ? -7.684 -20.062 -13 1 92.38 65 GLY B C 1
ATOM 1710 O O . GLY B 1 65 ? -8.742 -19.688 -12.484 1 92.38 65 GLY B O 1
ATOM 1711 N N . PHE B 1 66 ? -6.438 -20.109 -12.367 1 95.75 66 PHE B N 1
ATOM 1712 C CA . PHE B 1 66 ? -6.367 -19.531 -11.031 1 95.75 66 PHE B CA 1
ATOM 1713 C C . PHE B 1 66 ? -5.555 -18.25 -11.039 1 95.75 66 PHE B C 1
ATOM 1715 O O . PHE B 1 66 ? -4.715 -18.047 -11.914 1 95.75 66 PHE B O 1
ATOM 1722 N N . THR B 1 67 ? -5.879 -17.406 -10.141 1 95.81 67 THR B N 1
ATOM 1723 C CA . THR B 1 67 ? -5.109 -16.219 -9.844 1 95.81 67 THR B CA 1
ATOM 1724 C C . THR B 1 67 ? -5.016 -16 -8.336 1 95.81 67 THR B C 1
ATOM 1726 O O . THR B 1 67 ? -5.344 -16.891 -7.551 1 95.81 67 THR B O 1
ATOM 1729 N N . SER B 1 68 ? -4.43 -14.922 -7.934 1 97.44 68 SER B N 1
ATOM 1730 C CA . SER B 1 68 ? -4.359 -14.602 -6.512 1 97.44 68 SER B CA 1
ATOM 1731 C C . SER B 1 68 ? -4.551 -13.102 -6.277 1 97.44 68 SER B C 1
ATOM 1733 O O . SER B 1 68 ? -4.141 -12.281 -7.102 1 97.44 68 SER B O 1
ATOM 1735 N N . VAL B 1 69 ? -5.191 -12.82 -5.188 1 98 69 VAL B N 1
ATOM 1736 C CA . VAL B 1 69 ? -5.445 -11.43 -4.824 1 98 69 VAL B CA 1
ATOM 1737 C C . VAL B 1 69 ? -4.875 -11.141 -3.439 1 98 69 VAL B C 1
ATOM 1739 O O . VAL B 1 69 ? -4.895 -12.008 -2.562 1 98 69 VAL B O 1
ATOM 1742 N N . VAL B 1 70 ? -4.352 -9.93 -3.258 1 98.69 70 VAL B N 1
ATOM 1743 C CA . VAL B 1 70 ? -3.904 -9.523 -1.931 1 98.69 70 VAL B CA 1
ATOM 1744 C C . VAL B 1 70 ? -5.102 -9.445 -0.984 1 98.69 70 VAL B C 1
ATOM 1746 O O . VAL B 1 70 ? -6.141 -8.883 -1.334 1 98.69 70 VAL B O 1
ATOM 1749 N N . PHE B 1 71 ? -4.941 -10.055 0.143 1 98.81 71 PHE B N 1
ATOM 1750 C CA . PHE B 1 71 ? -5.996 -10.016 1.153 1 98.81 71 PHE B CA 1
ATOM 1751 C C . PHE B 1 71 ? -5.598 -9.109 2.312 1 98.81 71 PHE B C 1
ATOM 1753 O O . PHE B 1 71 ? -6.363 -8.227 2.707 1 98.81 71 PHE B O 1
ATOM 1760 N N . SER B 1 72 ? -4.457 -9.328 2.854 1 98.88 72 SER B N 1
ATOM 1761 C CA . SER B 1 72 ? -3.936 -8.523 3.957 1 98.88 72 SER B CA 1
ATOM 1762 C C . SER B 1 72 ? -2.5 -8.086 3.689 1 98.88 72 SER B C 1
ATOM 1764 O O . SER B 1 72 ? -1.731 -8.805 3.053 1 98.88 72 SER B O 1
ATOM 1766 N N . THR B 1 73 ? -2.199 -6.934 4.207 1 98.88 73 THR B N 1
ATOM 1767 C CA . THR B 1 73 ? -0.835 -6.441 4.051 1 98.88 73 THR B CA 1
ATOM 1768 C C . THR B 1 73 ? -0.447 -5.543 5.223 1 98.88 73 THR B C 1
ATOM 1770 O O . THR B 1 73 ? -1.283 -4.809 5.754 1 98.88 73 THR B O 1
ATOM 1773 N N . SER B 1 74 ? 0.799 -5.664 5.621 1 98.94 74 SER B N 1
ATOM 1774 C CA . SER B 1 74 ? 1.442 -4.789 6.594 1 98.94 74 SER B CA 1
ATOM 1775 C C . SER B 1 74 ? 2.875 -4.465 6.188 1 98.94 74 SER B C 1
ATOM 1777 O O . SER B 1 74 ? 3.602 -5.34 5.707 1 98.94 74 SER B O 1
ATOM 1779 N N . LEU B 1 75 ? 3.193 -3.25 6.32 1 98.88 75 LEU B N 1
ATOM 1780 C CA . LEU B 1 75 ? 4.535 -2.809 5.953 1 98.88 75 LEU B CA 1
ATOM 1781 C C . LEU B 1 75 ? 4.996 -1.659 6.844 1 98.88 75 LEU B C 1
ATOM 1783 O O . LEU B 1 75 ? 4.215 -0.75 7.145 1 98.88 75 LEU B O 1
ATOM 1787 N N . LYS B 1 76 ? 6.223 -1.771 7.344 1 98.94 76 LYS B N 1
ATOM 1788 C CA . LYS B 1 76 ? 6.926 -0.637 7.934 1 98.94 76 LYS B CA 1
ATOM 1789 C C . LYS B 1 76 ? 7.957 -0.066 6.965 1 98.94 76 LYS B C 1
ATOM 1791 O O . LYS B 1 76 ? 8.859 -0.78 6.512 1 98.94 76 LYS B O 1
ATOM 1796 N N . HIS B 1 77 ? 7.773 1.152 6.523 1 98.88 77 HIS B N 1
ATOM 1797 C CA . HIS B 1 77 ? 8.719 1.865 5.672 1 98.88 77 HIS B CA 1
ATOM 1798 C C . HIS B 1 77 ? 9.711 2.672 6.508 1 98.88 77 HIS B C 1
ATOM 1800 O O . HIS B 1 77 ? 9.383 3.76 6.988 1 98.88 77 HIS B O 1
ATOM 1806 N N . LEU B 1 78 ? 10.906 2.25 6.559 1 98.62 78 LEU B N 1
ATOM 1807 C CA . LEU B 1 78 ? 11.859 2.645 7.59 1 98.62 78 LEU B CA 1
ATOM 1808 C C . LEU B 1 78 ? 12.711 3.822 7.125 1 98.62 78 LEU B C 1
ATOM 1810 O O . LEU B 1 78 ? 13.125 4.648 7.938 1 98.62 78 LEU B O 1
ATOM 1814 N N . LYS B 1 79 ? 13.008 3.828 5.844 1 98.12 79 LYS B N 1
ATOM 1815 C CA . LYS B 1 79 ? 13.914 4.832 5.301 1 98.12 79 LYS B CA 1
ATOM 1816 C C . LYS B 1 79 ? 13.484 5.258 3.898 1 98.12 79 LYS B C 1
ATOM 1818 O O . LYS B 1 79 ? 13.016 4.434 3.111 1 98.12 79 LYS B O 1
ATOM 1823 N N . PRO B 1 80 ? 13.68 6.523 3.598 1 97.94 80 PRO B N 1
ATOM 1824 C CA . PRO B 1 80 ? 13.359 6.957 2.234 1 97.94 80 PRO B CA 1
ATOM 1825 C C . PRO B 1 80 ? 14.375 6.461 1.205 1 97.94 80 PRO B C 1
ATOM 1827 O O . PRO B 1 80 ? 15.547 6.262 1.534 1 97.94 80 PRO B O 1
ATOM 1830 N N . THR B 1 81 ? 13.922 6.195 -0 1 98.31 81 THR B N 1
ATOM 1831 C CA . THR B 1 81 ? 14.766 5.805 -1.129 1 98.31 81 THR B CA 1
ATOM 1832 C C . THR B 1 81 ? 14.68 6.844 -2.246 1 98.31 81 THR B C 1
ATOM 1834 O O . THR B 1 81 ? 13.609 7.078 -2.803 1 98.31 81 THR B O 1
ATOM 1837 N N . PRO B 1 82 ? 15.781 7.449 -2.656 1 97.81 82 PRO B N 1
ATOM 1838 C CA . PRO B 1 82 ? 15.773 8.469 -3.707 1 97.81 82 PRO B CA 1
ATOM 1839 C C . PRO B 1 82 ? 15.5 7.883 -5.094 1 97.81 82 PRO B C 1
ATOM 1841 O O . PRO B 1 82 ? 15.719 6.691 -5.316 1 97.81 82 PRO B O 1
ATOM 1844 N N . TYR B 1 83 ? 15.023 8.812 -5.938 1 97.06 83 TYR B N 1
ATOM 1845 C CA . TYR B 1 83 ? 14.922 8.5 -7.359 1 97.06 83 TYR B CA 1
ATOM 1846 C C . TYR B 1 83 ? 16.234 7.938 -7.891 1 97.06 83 TYR B C 1
ATOM 1848 O O . TYR B 1 83 ? 17.312 8.258 -7.375 1 97.06 83 TYR B O 1
ATOM 1856 N N . SER B 1 84 ? 16.125 6.941 -8.797 1 96.38 84 SER B N 1
ATOM 1857 C CA . SER B 1 84 ? 17.203 6.328 -9.562 1 96.38 84 SER B CA 1
ATOM 1858 C C . SER B 1 84 ? 17.859 5.184 -8.781 1 96.38 84 SER B C 1
ATOM 1860 O O . SER B 1 84 ? 18.672 4.438 -9.328 1 96.38 84 SER B O 1
ATOM 1862 N N . PHE B 1 85 ? 17.547 4.992 -7.496 1 97.62 85 PHE B N 1
ATOM 1863 C CA . PHE B 1 85 ? 18.094 3.877 -6.73 1 97.62 85 PHE B CA 1
ATOM 1864 C C . PHE B 1 85 ? 17.469 2.561 -7.168 1 97.62 85 PHE B C 1
ATOM 1866 O O . PHE B 1 85 ? 16.312 2.525 -7.586 1 97.62 85 PHE B O 1
ATOM 1873 N N . ASN B 1 86 ? 18.234 1.505 -7.02 1 98.12 86 ASN B N 1
ATOM 1874 C CA . ASN B 1 86 ? 17.703 0.151 -7.07 1 98.12 86 ASN B CA 1
ATOM 1875 C C . ASN B 1 86 ? 17.141 -0.285 -5.715 1 98.12 86 ASN B C 1
ATOM 1877 O O . ASN B 1 86 ? 17.734 0.02 -4.676 1 98.12 86 ASN B O 1
ATOM 1881 N N . VAL B 1 87 ? 16.031 -0.982 -5.766 1 98.81 87 VAL B N 1
ATOM 1882 C CA . VAL B 1 87 ? 15.445 -1.573 -4.574 1 98.81 87 VAL B CA 1
ATOM 1883 C C . VAL B 1 87 ? 15.391 -3.092 -4.723 1 98.81 87 VAL B C 1
ATOM 1885 O O . VAL B 1 87 ? 15.031 -3.605 -5.785 1 98.81 87 VAL B O 1
ATOM 1888 N N . PHE B 1 88 ? 15.75 -3.795 -3.662 1 98.88 88 PHE B N 1
ATOM 1889 C CA . PHE B 1 88 ? 15.758 -5.25 -3.615 1 98.88 88 PHE B CA 1
ATOM 1890 C C . PHE B 1 88 ? 14.734 -5.77 -2.607 1 98.88 88 PHE B C 1
ATOM 1892 O O . PHE B 1 88 ? 14.727 -5.336 -1.453 1 98.88 88 PHE B O 1
ATOM 1899 N N . ILE B 1 89 ? 13.953 -6.637 -3.055 1 98.94 89 ILE B N 1
ATOM 1900 C CA . ILE B 1 89 ? 12.906 -7.223 -2.223 1 98.94 89 ILE B CA 1
ATOM 1901 C C . ILE B 1 89 ? 13.211 -8.695 -1.971 1 98.94 89 ILE B C 1
ATOM 1903 O O . ILE B 1 89 ? 13.352 -9.477 -2.916 1 98.94 89 ILE B O 1
ATOM 1907 N N . LYS B 1 90 ? 13.328 -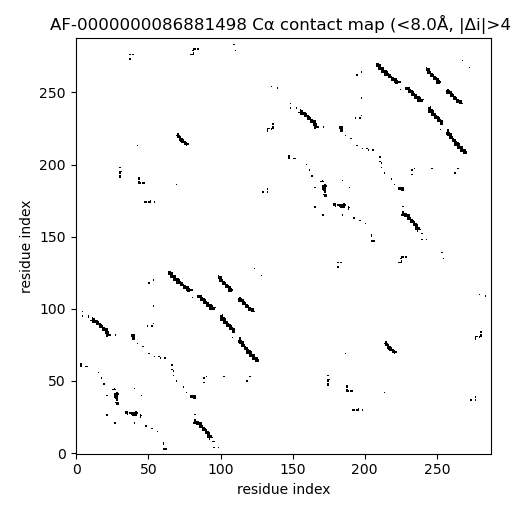9.023 -0.733 1 98.88 90 LYS B N 1
ATOM 1908 C CA . LYS B 1 90 ? 13.5 -10.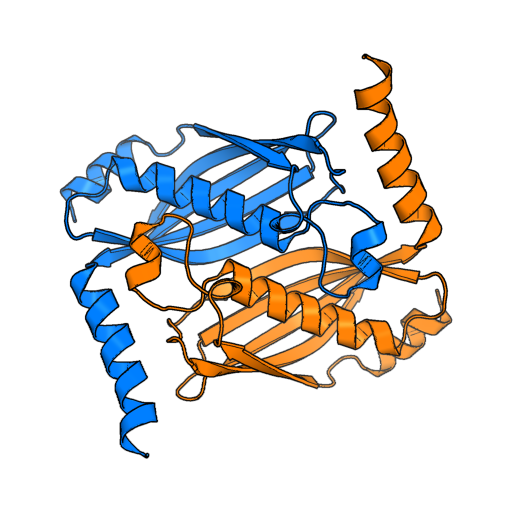414 -0.318 1 98.88 90 LYS B CA 1
ATOM 1909 C C . LYS B 1 90 ? 12.258 -10.922 0.416 1 98.88 90 LYS B C 1
ATOM 1911 O O . LYS B 1 90 ? 11.852 -10.344 1.427 1 98.88 90 LYS B O 1
ATOM 1916 N N . LEU B 1 91 ? 11.68 -11.984 -0.147 1 98.81 91 LEU B N 1
ATOM 1917 C CA . LEU B 1 91 ? 10.477 -12.484 0.518 1 98.81 91 LEU B CA 1
ATOM 1918 C C . LEU B 1 91 ? 10.438 -14.008 0.5 1 98.81 91 LEU B C 1
ATOM 1920 O O . LEU B 1 91 ? 11.195 -14.641 -0.241 1 98.81 91 LEU B O 1
ATOM 1924 N N . LYS B 1 92 ? 9.602 -14.555 1.372 1 98.88 92 LYS B N 1
ATOM 1925 C CA . LYS B 1 92 ? 9.367 -16 1.451 1 98.88 92 LYS B CA 1
ATOM 1926 C C . LYS B 1 92 ? 7.938 -16.297 1.887 1 98.88 92 LYS B C 1
ATOM 1928 O O . LYS B 1 92 ? 7.305 -15.492 2.566 1 98.88 92 LYS B O 1
ATOM 1933 N N . ILE B 1 93 ? 7.504 -17.469 1.476 1 98.81 93 ILE B N 1
ATOM 1934 C CA . ILE B 1 93 ? 6.258 -17.984 2.031 1 98.81 93 ILE B CA 1
ATOM 1935 C C . ILE B 1 93 ? 6.5 -18.5 3.447 1 98.81 93 ILE B C 1
ATOM 1937 O O . ILE B 1 93 ? 7.426 -19.281 3.678 1 98.81 93 ILE B O 1
ATOM 1941 N N . VAL B 1 94 ? 5.625 -18.078 4.367 1 98.88 94 VAL B N 1
ATOM 1942 C CA . VAL B 1 94 ? 5.883 -18.484 5.742 1 98.88 94 VAL B CA 1
ATOM 1943 C C . VAL B 1 94 ? 4.781 -19.438 6.211 1 98.88 94 VAL B C 1
ATOM 1945 O O . VAL B 1 94 ? 4.965 -20.188 7.176 1 98.88 94 VAL B O 1
ATOM 1948 N N . ASN B 1 95 ? 3.646 -19.312 5.609 1 98.62 95 ASN B N 1
ATOM 1949 C CA . ASN B 1 95 ? 2.508 -20.141 6.004 1 98.62 95 ASN B CA 1
ATOM 1950 C C . ASN B 1 95 ? 1.444 -20.188 4.91 1 98.62 95 ASN B C 1
ATOM 1952 O O . ASN B 1 95 ? 1.39 -19.312 4.051 1 98.62 95 ASN B O 1
ATOM 1956 N N . ILE B 1 96 ? 0.68 -21.266 4.883 1 98.31 96 ILE B N 1
ATOM 1957 C CA . ILE B 1 96 ? -0.487 -21.406 4.016 1 98.31 96 ILE B CA 1
ATOM 1958 C C . ILE B 1 96 ? -1.689 -21.859 4.84 1 98.31 96 ILE B C 1
ATOM 1960 O O . ILE B 1 96 ? -1.654 -22.922 5.461 1 98.31 96 ILE B O 1
ATOM 1964 N N . LYS B 1 97 ? -2.643 -21.016 4.879 1 97.88 97 LYS B N 1
ATOM 1965 C CA . LYS B 1 97 ? -3.908 -21.312 5.543 1 97.88 97 LYS B CA 1
ATOM 1966 C C . LYS B 1 97 ? -5.039 -21.453 4.527 1 97.88 97 LYS B C 1
ATOM 1968 O O . LYS B 1 97 ? -5.531 -20.453 4 1 97.88 97 LYS B O 1
ATOM 1973 N N . LYS B 1 98 ? -5.504 -22.703 4.285 1 96.62 98 LYS B N 1
ATOM 1974 C CA . LYS B 1 98 ? -6.465 -22.969 3.217 1 96.62 98 LYS B CA 1
ATOM 1975 C C . LYS B 1 98 ? -5.938 -22.469 1.873 1 96.62 98 LYS B C 1
ATOM 1977 O O . LYS B 1 98 ? -4.926 -22.969 1.376 1 96.62 98 LYS B O 1
ATOM 1982 N N . ASN B 1 99 ? -6.562 -21.469 1.329 1 97.31 99 ASN B N 1
ATOM 1983 C CA . ASN B 1 99 ? -6.098 -20.938 0.049 1 97.31 99 ASN B CA 1
ATOM 1984 C C . ASN B 1 99 ? -5.41 -19.578 0.215 1 97.31 99 ASN B C 1
ATOM 1986 O O . ASN B 1 99 ? -5.203 -18.859 -0.765 1 97.31 99 ASN B O 1
ATOM 1990 N N . GLU B 1 100 ? -5.133 -19.266 1.449 1 98.56 100 GLU B N 1
ATOM 1991 C CA . GLU B 1 100 ? -4.406 -18.047 1.751 1 98.56 100 GLU B CA 1
ATOM 1992 C C . GLU B 1 100 ? -2.914 -18.312 1.929 1 98.56 100 GLU B C 1
ATOM 1994 O O . GLU B 1 100 ? -2.516 -19.047 2.834 1 98.56 100 GLU B O 1
ATOM 1999 N N . VAL B 1 101 ? -2.09 -17.703 1.098 1 98.75 101 VAL B N 1
ATOM 2000 C CA . VAL B 1 101 ? -0.636 -17.828 1.166 1 98.75 101 VAL B CA 1
ATOM 2001 C C . VAL B 1 101 ? -0.051 -16.609 1.87 1 98.75 101 VAL B C 1
ATOM 2003 O O . VAL B 1 101 ? -0.266 -15.469 1.439 1 98.75 101 VAL B O 1
ATOM 2006 N N . ILE B 1 102 ? 0.72 -16.797 2.941 1 98.94 102 ILE B N 1
ATOM 2007 C CA . ILE B 1 102 ? 1.248 -15.711 3.762 1 98.94 102 ILE B CA 1
ATOM 2008 C C . ILE B 1 102 ? 2.736 -15.523 3.479 1 98.94 102 ILE B C 1
ATOM 2010 O O . ILE B 1 102 ? 3.512 -16.484 3.539 1 98.94 102 ILE B O 1
ATOM 2014 N N . PHE B 1 103 ? 3.1 -14.273 3.199 1 98.94 103 PHE B N 1
ATOM 2015 C CA . PHE B 1 103 ? 4.473 -13.898 2.885 1 98.94 103 PHE B CA 1
ATOM 2016 C C . PHE B 1 103 ? 5.047 -12.992 3.965 1 98.94 103 PHE B C 1
ATOM 2018 O O . PHE B 1 103 ? 4.305 -12.25 4.617 1 98.94 103 PHE B O 1
ATOM 2025 N N . GLU B 1 104 ? 6.301 -13.039 4.152 1 98.94 104 GLU B N 1
ATOM 2026 C CA . GLU B 1 104 ? 7.043 -12.031 4.902 1 98.94 104 GLU B CA 1
ATOM 2027 C C . GLU B 1 104 ? 8.375 -11.711 4.227 1 98.94 104 GLU B C 1
ATOM 2029 O O . GLU B 1 104 ? 8.867 -12.5 3.418 1 98.94 104 GLU B O 1
ATOM 2034 N N . GLY B 1 105 ? 8.875 -10.516 4.531 1 98.88 105 GLY B N 1
ATOM 2035 C CA . GLY B 1 105 ? 10.141 -10.172 3.914 1 98.88 105 GLY B CA 1
ATOM 2036 C C . GLY B 1 105 ? 10.625 -8.781 4.277 1 98.88 105 GLY B C 1
ATOM 2037 O O . GLY B 1 105 ? 10.156 -8.195 5.258 1 98.88 105 GLY B O 1
ATOM 2038 N N . GLU B 1 106 ? 11.641 -8.391 3.547 1 98.94 106 GLU B N 1
ATOM 2039 C CA . GL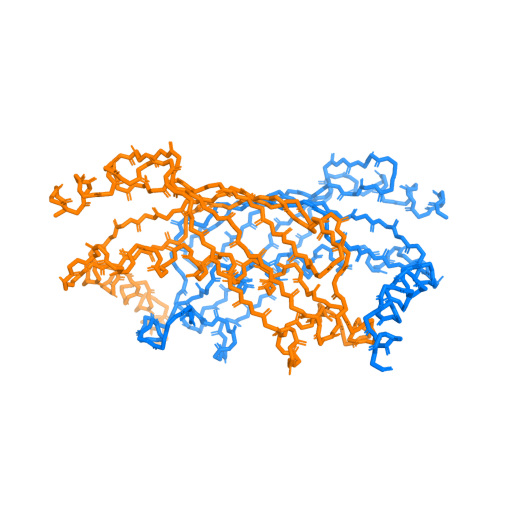U B 1 106 ? 12.297 -7.102 3.721 1 98.94 106 GLU B CA 1
ATOM 2040 C C . GLU B 1 106 ? 12.68 -6.492 2.375 1 98.94 106 GLU B C 1
ATOM 2042 O O . GLU B 1 106 ? 12.773 -7.199 1.37 1 98.94 106 GLU B O 1
ATOM 2047 N N . ALA B 1 107 ? 12.812 -5.211 2.373 1 98.94 107 ALA B N 1
ATOM 2048 C CA . ALA B 1 107 ? 13.305 -4.496 1.198 1 98.94 107 ALA B CA 1
ATOM 2049 C C . ALA B 1 107 ? 14.547 -3.674 1.537 1 98.94 107 ALA B C 1
ATOM 2051 O O . ALA B 1 107 ? 14.664 -3.148 2.646 1 98.94 107 ALA B O 1
ATOM 2052 N N . PHE B 1 108 ? 15.391 -3.586 0.608 1 98.81 108 PHE B N 1
ATOM 2053 C CA . PHE B 1 108 ? 16.641 -2.838 0.719 1 98.81 108 PHE B CA 1
ATOM 2054 C C . PHE B 1 108 ? 16.828 -1.925 -0.486 1 98.81 108 PHE B C 1
ATOM 2056 O O . PHE B 1 108 ? 16.406 -2.256 -1.597 1 98.81 108 PHE B O 1
ATOM 2063 N N . ASP B 1 109 ? 17.359 -0.773 -0.21 1 98.19 109 ASP B N 1
ATOM 2064 C CA . ASP B 1 109 ? 17.953 -0.079 -1.354 1 98.19 109 ASP B CA 1
ATOM 2065 C C . ASP B 1 109 ? 19.469 -0.256 -1.389 1 98.19 109 ASP B C 1
ATOM 2067 O O . ASP B 1 109 ? 20 -1.165 -0.753 1 98.19 109 ASP B O 1
ATOM 2071 N N . GLU B 1 110 ? 20.172 0.447 -2.172 1 96.25 110 GLU B N 1
ATOM 2072 C CA . GLU B 1 110 ? 21.609 0.253 -2.371 1 96.25 110 GLU B CA 1
ATOM 2073 C C . GLU B 1 110 ? 22.391 0.61 -1.111 1 96.25 110 GLU B C 1
ATOM 2075 O O . GLU B 1 110 ? 23.562 0.255 -0.984 1 96.25 110 GLU B O 1
ATOM 2080 N N . ASN B 1 111 ? 21.75 1.209 -0.166 1 96.69 111 ASN B N 1
ATOM 2081 C CA . ASN B 1 111 ? 22.469 1.707 1.01 1 96.69 111 ASN B CA 1
ATOM 2082 C C . ASN B 1 111 ? 22.078 0.932 2.266 1 96.69 111 ASN B C 1
ATOM 2084 O O . ASN B 1 111 ? 22.922 0.684 3.131 1 96.69 111 ASN B O 1
ATOM 2088 N N . GLU B 1 112 ? 20.766 0.544 2.383 1 97.94 112 GLU B N 1
ATOM 2089 C CA . GLU B 1 112 ? 20.297 0.028 3.666 1 97.94 112 GLU B CA 1
ATOM 2090 C C . GLU B 1 112 ? 18.922 -0.622 3.533 1 97.94 112 GLU B C 1
ATOM 2092 O O . GLU B 1 112 ? 18.281 -0.536 2.479 1 97.94 112 GLU B O 1
ATOM 2097 N N . LYS B 1 113 ? 18.562 -1.357 4.672 1 98.81 113 LYS B N 1
ATOM 2098 C CA . LYS B 1 113 ? 17.188 -1.849 4.754 1 98.81 113 LYS B CA 1
ATOM 2099 C C . LYS B 1 113 ? 16.188 -0.693 4.812 1 98.81 113 LYS B C 1
ATOM 2101 O O . LYS B 1 113 ? 16.359 0.242 5.598 1 98.81 113 LYS B O 1
ATOM 2106 N N . ILE B 1 114 ? 15.102 -0.784 3.984 1 98.88 114 ILE B N 1
ATOM 2107 C CA . ILE B 1 114 ? 14.203 0.364 3.916 1 98.88 114 ILE B CA 1
ATOM 2108 C C . ILE B 1 114 ? 12.805 -0.054 4.34 1 98.88 114 ILE B C 1
ATOM 2110 O O . ILE B 1 114 ? 11.938 0.794 4.559 1 98.88 114 ILE B O 1
ATOM 2114 N N . ALA B 1 115 ? 12.555 -1.396 4.461 1 98.94 115 ALA B N 1
ATOM 2115 C CA . ALA B 1 115 ? 11.203 -1.796 4.832 1 98.94 115 ALA B CA 1
ATOM 2116 C C . ALA B 1 115 ? 11.164 -3.244 5.309 1 98.94 115 ALA B C 1
ATOM 2118 O O . ALA B 1 115 ? 12.062 -4.031 4.988 1 98.94 115 ALA B O 1
ATOM 2119 N N . GLU B 1 116 ? 10.219 -3.553 6.102 1 98.94 116 GLU B N 1
ATOM 2120 C CA . GLU B 1 116 ? 9.766 -4.891 6.469 1 98.94 116 GLU B CA 1
ATOM 2121 C C . GLU B 1 116 ? 8.273 -5.059 6.195 1 98.94 116 GLU B C 1
ATOM 2123 O O . GLU B 1 116 ? 7.492 -4.117 6.355 1 98.94 116 GLU B O 1
ATOM 2128 N N . PHE B 1 117 ? 7.934 -6.246 5.816 1 98.94 117 PHE B N 1
ATOM 2129 C CA . PHE B 1 117 ? 6.531 -6.383 5.449 1 98.94 117 PHE B CA 1
ATOM 2130 C C . PHE B 1 117 ? 6.043 -7.809 5.688 1 98.94 117 PHE B C 1
ATOM 2132 O O . PHE B 1 117 ? 6.852 -8.734 5.801 1 98.94 117 PHE B O 1
ATOM 2139 N N . LYS B 1 118 ? 4.809 -7.973 5.816 1 98.94 118 LYS B N 1
ATOM 2140 C CA . LYS B 1 118 ? 4.035 -9.211 5.797 1 98.94 118 LYS B CA 1
ATOM 2141 C C . LYS B 1 118 ? 2.729 -9.031 5.027 1 98.94 118 LYS B C 1
ATOM 2143 O O . LYS B 1 118 ? 2.055 -8.008 5.172 1 98.94 118 LYS B O 1
ATOM 2148 N N . PHE B 1 119 ? 2.398 -9.977 4.215 1 98.94 119 PHE B N 1
ATOM 2149 C CA . PHE B 1 119 ? 1.139 -9.883 3.486 1 98.94 119 PHE B CA 1
ATOM 2150 C C . PHE B 1 119 ? 0.648 -11.266 3.072 1 98.94 119 PHE B C 1
ATOM 2152 O O . PHE B 1 119 ? 1.367 -12.258 3.225 1 98.94 119 PHE B O 1
ATOM 2159 N N . SER B 1 120 ? -0.583 -11.273 2.594 1 98.94 120 SER B N 1
ATOM 2160 C CA . SER B 1 120 ? -1.137 -12.547 2.141 1 98.94 120 SER B CA 1
ATOM 2161 C C . SER B 1 120 ? -1.884 -12.383 0.82 1 98.94 120 SER B C 1
ATOM 2163 O O . SER B 1 120 ? -2.33 -11.281 0.484 1 98.94 120 SER B O 1
ATOM 2165 N N . ARG B 1 121 ? -1.898 -13.438 0.14 1 98.75 121 ARG B N 1
ATOM 2166 C CA . ARG B 1 121 ? -2.697 -13.539 -1.077 1 98.75 121 ARG B CA 1
ATOM 2167 C C . ARG B 1 121 ? -3.643 -14.734 -1.014 1 98.75 121 ARG B C 1
ATOM 2169 O O . ARG B 1 121 ? -3.266 -15.805 -0.536 1 98.75 121 ARG B O 1
ATOM 2176 N N . ILE B 1 122 ? -4.809 -14.562 -1.495 1 98.5 122 ILE B N 1
ATOM 2177 C CA . ILE B 1 122 ? -5.793 -15.633 -1.602 1 98.5 122 ILE B CA 1
ATOM 2178 C C . ILE B 1 122 ? -5.797 -16.188 -3.023 1 98.5 122 ILE B C 1
ATOM 2180 O O . ILE B 1 122 ? -5.984 -15.445 -3.988 1 98.5 122 ILE B O 1
ATOM 2184 N N . ILE B 1 123 ? -5.543 -17.406 -3.168 1 98.06 123 ILE B N 1
ATOM 2185 C CA . ILE B 1 123 ? -5.68 -18.078 -4.457 1 98.06 123 ILE B CA 1
ATOM 2186 C C . ILE B 1 123 ? -7.16 -18.297 -4.773 1 98.06 123 ILE B C 1
ATOM 2188 O O . ILE B 1 123 ? -7.898 -18.844 -3.959 1 98.06 123 ILE B O 1
ATOM 2192 N N . ILE B 1 124 ? -7.539 -17.953 -5.988 1 96.94 124 ILE B N 1
ATOM 2193 C CA . ILE B 1 124 ? -8.961 -17.953 -6.316 1 96.94 124 ILE B CA 1
ATOM 2194 C C . ILE B 1 124 ? -9.148 -18.281 -7.797 1 96.94 124 ILE B C 1
ATOM 2196 O O . ILE B 1 124 ? -8.258 -18.016 -8.609 1 96.94 124 ILE B O 1
ATOM 2200 N N . SER B 1 125 ? -10.289 -18.922 -8.117 1 96.38 125 SER B N 1
ATOM 2201 C CA . SER B 1 125 ? -10.641 -19.156 -9.516 1 96.38 125 SER B CA 1
ATOM 2202 C C . SER B 1 125 ? -10.797 -17.828 -10.266 1 96.38 125 SER B C 1
ATOM 2204 O O . SER B 1 125 ? -11.562 -16.969 -9.852 1 96.38 125 SER B O 1
ATOM 2206 N N . ALA B 1 126 ? -10.047 -17.75 -11.391 1 95.19 126 ALA B N 1
ATOM 2207 C CA . ALA B 1 126 ? -10.141 -16.531 -12.203 1 95.19 126 ALA B CA 1
ATOM 2208 C C . ALA B 1 126 ? -11.57 -16.281 -12.664 1 95.19 126 ALA B C 1
ATOM 2210 O O . ALA B 1 126 ? -12.062 -15.156 -12.617 1 95.19 126 ALA B O 1
ATOM 2211 N N . ASN B 1 127 ? -12.211 -17.344 -13.055 1 95.75 127 ASN B N 1
ATOM 2212 C CA . ASN B 1 127 ? -13.586 -17.234 -13.531 1 95.75 127 ASN B CA 1
ATOM 2213 C C . ASN B 1 127 ? -14.531 -16.797 -12.414 1 95.75 127 ASN B C 1
ATOM 2215 O O . ASN B 1 127 ? -15.43 -15.984 -12.633 1 95.75 127 ASN B O 1
ATOM 2219 N N . TYR B 1 128 ? -14.328 -17.344 -11.312 1 96.69 128 TYR B N 1
ATOM 2220 C CA . TYR B 1 128 ? -15.148 -16.984 -10.164 1 96.6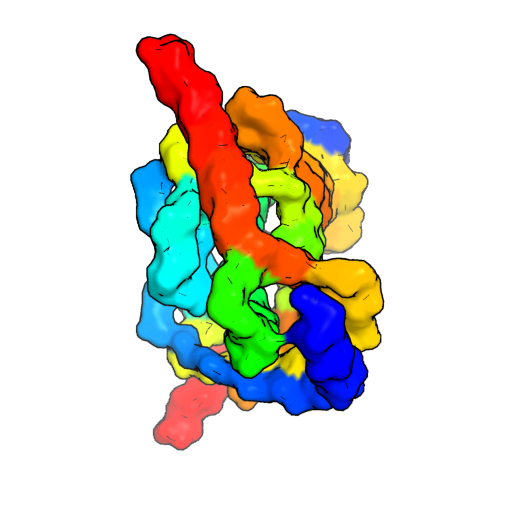9 128 TYR B CA 1
ATOM 2221 C C . TYR B 1 128 ? -14.984 -15.508 -9.828 1 96.69 128 TYR B C 1
ATOM 2223 O O . TYR B 1 128 ? -15.969 -14.797 -9.641 1 96.69 128 TYR B O 1
ATOM 2231 N N . LEU B 1 129 ? -13.797 -15.047 -9.758 1 96.81 129 LEU B N 1
ATOM 2232 C CA . LEU B 1 129 ? -13.5 -13.656 -9.438 1 96.81 129 LEU B CA 1
ATOM 2233 C C . LEU B 1 129 ? -14.125 -12.719 -10.469 1 96.81 129 LEU B C 1
ATOM 2235 O O . LEU B 1 129 ? -14.758 -11.719 -10.102 1 96.81 129 LEU B O 1
ATOM 2239 N N . LYS B 1 130 ? -13.93 -13.094 -11.719 1 95.69 130 LYS B N 1
ATOM 2240 C CA . LYS B 1 130 ? -14.5 -12.289 -12.797 1 95.69 130 LYS B CA 1
ATOM 2241 C C . LYS B 1 130 ? -16.016 -12.172 -12.664 1 95.69 130 LYS B C 1
ATOM 2243 O O . LYS B 1 130 ? -16.578 -11.086 -12.82 1 95.69 130 LYS B O 1
ATOM 2248 N N . ARG B 1 131 ? -16.641 -13.242 -12.375 1 96.19 131 ARG B N 1
ATOM 2249 C CA . ARG B 1 131 ? -18.078 -13.258 -12.203 1 96.19 131 ARG B CA 1
ATOM 2250 C C . ARG B 1 131 ? -18.5 -12.367 -11.039 1 96.19 131 ARG B C 1
ATOM 2252 O O . ARG B 1 131 ? -19.453 -11.594 -11.156 1 96.19 131 ARG B O 1
ATOM 2259 N N . LYS B 1 132 ? -17.797 -12.477 -9.938 1 95.94 132 LYS B N 1
ATOM 2260 C CA . LYS B 1 132 ? -18.109 -11.68 -8.758 1 95.94 132 LYS B CA 1
ATOM 2261 C C . LYS B 1 132 ? -18 -10.188 -9.047 1 95.94 132 LYS B C 1
ATOM 2263 O O . LYS B 1 132 ? -18.859 -9.398 -8.648 1 95.94 132 LYS B O 1
ATOM 2268 N N . ILE B 1 133 ? -16.969 -9.797 -9.75 1 96.62 133 ILE B N 1
ATOM 2269 C CA . ILE B 1 133 ? -16.734 -8.391 -10.086 1 96.62 133 ILE B CA 1
ATOM 2270 C C . ILE B 1 133 ? -17.828 -7.906 -11.039 1 96.62 133 ILE B C 1
ATOM 2272 O O . ILE B 1 133 ? -18.375 -6.812 -10.867 1 96.62 133 ILE B O 1
ATOM 2276 N N . HIS B 1 134 ? -18.172 -8.758 -11.961 1 95.31 134 HIS B N 1
ATOM 2277 C CA . HIS B 1 134 ? -19.219 -8.414 -12.922 1 95.31 134 HIS B CA 1
ATOM 2278 C C . HIS B 1 134 ? -20.562 -8.258 -12.242 1 95.31 134 HIS B C 1
ATOM 2280 O O . HIS B 1 134 ? -21.328 -7.332 -12.555 1 95.31 134 HIS B O 1
ATOM 2286 N N . GLU B 1 135 ? -20.859 -9.148 -11.406 1 95.44 135 GLU B N 1
ATOM 2287 C CA . GLU B 1 135 ? -22.109 -9.086 -10.672 1 95.44 135 GLU B CA 1
ATOM 2288 C C . GLU B 1 135 ? -22.234 -7.789 -9.875 1 95.44 135 GLU B C 1
ATOM 2290 O O . GLU B 1 135 ? -23.297 -7.16 -9.859 1 95.44 135 GLU B O 1
ATOM 2295 N N . LYS B 1 136 ? -21.266 -7.434 -9.281 1 95.5 136 LYS B N 1
ATOM 2296 C CA . LYS B 1 136 ? -21.281 -6.199 -8.5 1 95.5 136 LYS B CA 1
ATOM 2297 C C . LYS B 1 136 ? -21.391 -4.977 -9.414 1 95.5 136 LYS B C 1
ATOM 2299 O O . LYS B 1 136 ? -22.125 -4.035 -9.102 1 95.5 136 LYS B O 1
ATOM 2304 N N . ALA B 1 137 ? -20.609 -5.012 -10.5 1 93.38 137 ALA B N 1
ATOM 2305 C CA . ALA B 1 137 ? -20.641 -3.904 -11.453 1 93.38 137 ALA B CA 1
ATOM 2306 C C . ALA B 1 137 ? -22.031 -3.686 -12.008 1 93.38 137 ALA B C 1
ATOM 2308 O O . ALA B 1 137 ? -22.438 -2.549 -12.266 1 93.38 137 ALA B O 1
ATOM 2309 N N . SER B 1 138 ? -22.719 -4.75 -12.195 1 90.94 138 SER B N 1
ATOM 2310 C CA . SER B 1 138 ? -24.047 -4.703 -12.805 1 90.94 138 SER B CA 1
ATOM 2311 C C . SER B 1 138 ? -25.094 -4.148 -11.836 1 90.94 138 SER B C 1
ATOM 2313 O O . SER B 1 138 ? -26.156 -3.703 -12.25 1 90.94 138 SER B O 1
ATOM 2315 N N . LYS B 1 139 ? -24.844 -4.262 -10.664 1 84.19 139 LYS B N 1
ATOM 2316 C CA . LYS B 1 139 ? -25.766 -3.729 -9.672 1 84.19 139 LYS B CA 1
ATOM 2317 C C . LYS B 1 139 ? -25.844 -2.207 -9.75 1 84.19 139 LYS B C 1
ATOM 2319 O O . LYS B 1 139 ? -26.875 -1.614 -9.445 1 84.19 139 LYS B O 1
ATOM 2324 N N . ILE B 1 140 ? -24.781 -1.48 -10.047 1 72.19 140 ILE B N 1
ATOM 2325 C CA . ILE B 1 140 ? -24.812 -0.024 -10.125 1 72.19 140 ILE B CA 1
ATOM 2326 C C . ILE B 1 140 ? -25.359 0.412 -11.484 1 72.19 140 ILE B C 1
ATOM 2328 O O . ILE B 1 140 ? -26.078 1.417 -11.578 1 72.19 140 ILE B O 1
ATOM 2332 N N . ASN B 1 141 ? -24.953 -0.217 -12.57 1 61.97 141 ASN B N 1
ATOM 2333 C CA . ASN B 1 141 ? -25.469 0.157 -13.883 1 61.97 141 ASN B CA 1
ATOM 2334 C C . ASN B 1 141 ? -26.953 -0.141 -14.008 1 61.97 141 ASN B C 1
ATOM 2336 O O . ASN B 1 141 ? -27.641 0.419 -14.867 1 61.97 141 ASN B O 1
ATOM 2340 N N . GLY B 1 142 ? -27.453 -1.106 -13.453 1 48.84 142 GLY B N 1
ATOM 2341 C CA . GLY B 1 142 ? -28.875 -1.348 -13.625 1 48.84 142 GLY B CA 1
ATOM 2342 C C . GLY B 1 142 ? -29.75 -0.293 -12.961 1 48.84 142 GLY B C 1
ATOM 2343 O O . GLY B 1 142 ? -30.969 -0.309 -13.102 1 48.84 142 GLY B O 1
ATOM 2344 N N . TYR B 1 143 ? -29.406 0.458 -11.977 1 40.25 143 TYR B N 1
ATOM 2345 C CA . TYR B 1 143 ? -30.266 1.544 -11.523 1 40.25 143 TYR B CA 1
ATOM 2346 C C . TYR B 1 143 ? -30.141 2.754 -12.445 1 40.25 143 TYR B C 1
ATOM 2348 O O . TYR B 1 143 ? -30.641 3.836 -12.125 1 40.25 143 TYR B O 1
ATOM 2356 N N . GLN B 1 144 ? -29.141 2.713 -13.375 1 31.77 144 GLN B N 1
ATOM 2357 C CA . GLN B 1 144 ? -29.422 3.809 -14.297 1 31.77 144 GLN B CA 1
ATOM 2358 C C . GLN B 1 144 ? -30.5 3.408 -15.305 1 31.77 144 GLN B C 1
ATOM 2360 O O . GLN B 1 144 ? -30.516 2.273 -15.789 1 31.77 144 GLN B O 1
#

Organism: NCBI:txid2108365

InterPro domains:
  IPR025540 Fluoroacetyl-CoA thioesterase [PTHR36934] (11-139)
  IPR029069 HotDog domain superfamily [SSF54637] (10-134)
  IPR054485 Fluoroacetyl-CoA-specific thioesterase-like domain [PF22636] (30-126)